Protein AF-A0A7K5WD21-F1 (afdb_monomer)

Nearest PDB structures (foldseek):
  5goy-assembly1_A  TM=8.726E-01  e=7.733E-26  Homo sapiens
  1pfv-assembly1_A  TM=7.945E-01  e=2.281E-11  Escherichia coli
  2x1l-assembly3_C  TM=8.634E-01  e=5.059E-10  Mycolicibacterium smegmatis MC2 155
  4py2-assembly2_B  TM=7.571E-01  e=1.249E-09  Brucella abortus 2308
  5j5a-assembly2_B  TM=8.081E-01  e=8.307E-08  Trypanosoma brucei brucei TREU927

Foldseek 3Di:
DVCVVVVHPDAAEEEDQQFDDVLVVVCVVVVHDSVVSRVVVRVVVVVVCVVVVPDHPFYYYCPDCLLQPCPPPVVVLVPVCDDPHDQDWDFDDDDPPDLVPDDQRADPPPRDGDDDDTATFTWDAVLVCLVVVVVVCVVVVVVPDDDPVVVVVVVVCVVVGDGIDTQKDQDPGARFDPDPRRRSIHTDSVVSVVVVVLSSQVVVDVVSCVVVVPPPD

Organism: NCBI:txid208073

Structure (mmCIF, N/CA/C/O backbone):
data_AF-A0A7K5WD21-F1
#
_entry.id   AF-A0A7K5WD21-F1
#
loop_
_atom_site.group_PDB
_atom_site.id
_atom_site.type_symbol
_atom_site.label_atom_id
_atom_site.label_alt_id
_atom_site.label_comp_id
_atom_site.label_asym_id
_atom_site.label_entity_id
_atom_site.label_seq_id
_atom_site.pdbx_PDB_ins_code
_atom_site.Cartn_x
_atom_site.Cartn_y
_atom_site.Cartn_z
_atom_site.occupancy
_atom_site.B_iso_or_equiv
_atom_site.auth_seq_id
_atom_site.auth_comp_id
_atom_site.auth_asym_id
_atom_site.auth_atom_id
_atom_site.pdbx_PDB_model_num
ATOM 1 N N . ARG A 1 1 ? 4.491 -0.838 -22.616 1.00 93.50 1 ARG A N 1
ATOM 2 C CA . ARG A 1 1 ? 4.347 -0.918 -24.098 1.00 93.50 1 ARG A CA 1
ATOM 3 C C . ARG A 1 1 ? 5.699 -0.984 -24.810 1.00 93.50 1 ARG A C 1
ATOM 5 O O . ARG A 1 1 ? 5.933 -1.973 -25.485 1.00 93.50 1 ARG A O 1
ATOM 12 N N . TYR A 1 2 ? 6.601 -0.014 -24.615 1.00 97.69 2 TYR A N 1
ATOM 13 C CA . TYR A 1 2 ? 7.954 -0.034 -25.197 1.00 97.69 2 TYR A CA 1
ATOM 14 C C . TYR A 1 2 ? 8.719 -1.352 -24.959 1.00 97.69 2 TYR A C 1
ATOM 16 O O . TYR A 1 2 ? 9.145 -1.977 -25.922 1.00 97.69 2 TYR A O 1
ATOM 24 N N . CYS A 1 3 ? 8.798 -1.841 -23.715 1.00 97.00 3 CYS A N 1
ATOM 25 C CA . CYS A 1 3 ? 9.492 -3.099 -23.392 1.00 97.00 3 CYS A CA 1
ATOM 26 C C . CYS A 1 3 ? 8.947 -4.308 -24.177 1.00 97.00 3 CYS A C 1
ATOM 28 O O . CYS A 1 3 ? 9.717 -5.106 -24.705 1.00 97.00 3 CYS A O 1
ATOM 30 N N . ARG A 1 4 ? 7.620 -4.382 -24.361 1.00 97.19 4 ARG A N 1
ATOM 31 C CA . ARG A 1 4 ? 6.974 -5.422 -25.181 1.00 97.19 4 ARG A CA 1
ATOM 32 C C . ARG A 1 4 ? 7.384 -5.318 -26.657 1.00 97.19 4 ARG A C 1
ATOM 34 O O . ARG A 1 4 ? 7.703 -6.330 -27.267 1.00 97.19 4 ARG A O 1
ATOM 41 N N . LEU A 1 5 ? 7.455 -4.104 -27.218 1.00 97.81 5 LEU A N 1
ATOM 42 C CA . LEU A 1 5 ? 7.953 -3.875 -28.588 1.00 97.81 5 LEU A CA 1
ATOM 43 C C . LEU A 1 5 ? 9.430 -4.261 -28.745 1.00 97.81 5 LEU A C 1
ATOM 45 O O . LEU A 1 5 ? 9.836 -4.754 -29.793 1.00 97.81 5 LEU A O 1
ATOM 49 N N . ARG A 1 6 ? 10.224 -4.091 -27.684 1.00 97.69 6 ARG A N 1
ATOM 50 C CA . ARG A 1 6 ? 11.622 -4.540 -27.609 1.00 97.69 6 ARG A CA 1
ATOM 51 C C . ARG A 1 6 ? 11.769 -6.053 -27.409 1.00 97.69 6 ARG A C 1
ATOM 53 O O . ARG A 1 6 ? 12.897 -6.525 -27.325 1.00 97.69 6 ARG A O 1
ATOM 60 N N . ARG A 1 7 ? 10.657 -6.802 -27.364 1.00 96.69 7 ARG A N 1
ATOM 61 C CA . ARG A 1 7 ? 10.597 -8.248 -27.087 1.00 96.69 7 ARG A CA 1
ATOM 62 C C . ARG A 1 7 ? 11.197 -8.635 -25.733 1.00 96.69 7 ARG A C 1
ATOM 64 O O . ARG A 1 7 ? 11.670 -9.752 -25.562 1.00 96.69 7 ARG A O 1
ATOM 71 N N . TRP A 1 8 ? 11.177 -7.718 -24.767 1.00 96.62 8 TRP A N 1
ATOM 72 C CA . TRP A 1 8 ? 11.540 -8.031 -23.390 1.00 96.62 8 TRP A CA 1
ATOM 73 C C . TRP A 1 8 ? 10.378 -8.738 -22.698 1.00 96.62 8 TRP A C 1
ATOM 75 O O . TRP A 1 8 ? 9.222 -8.319 -22.840 1.00 96.62 8 TRP A O 1
ATOM 85 N N . ASN A 1 9 ? 10.691 -9.770 -21.912 1.00 95.50 9 ASN A N 1
ATOM 86 C CA . ASN A 1 9 ? 9.725 -10.445 -21.047 1.00 95.50 9 ASN A CA 1
ATOM 87 C C . ASN A 1 9 ? 9.207 -9.437 -20.016 1.00 95.50 9 ASN A C 1
ATOM 89 O O . ASN A 1 9 ? 9.889 -9.111 -19.052 1.00 95.50 9 ASN A O 1
ATOM 93 N N . THR A 1 10 ? 8.022 -8.883 -20.271 1.00 96.88 10 THR A N 1
ATOM 94 C CA . THR A 1 10 ? 7.483 -7.741 -19.528 1.00 96.88 10 THR A CA 1
ATOM 95 C C . THR A 1 10 ? 6.255 -8.178 -18.749 1.00 96.88 10 THR A C 1
ATOM 97 O O . THR A 1 10 ? 5.292 -8.634 -19.360 1.00 96.88 10 THR A O 1
ATOM 100 N N . LEU A 1 11 ? 6.274 -7.956 -17.437 1.00 97.44 11 LEU A N 1
ATOM 101 C CA . LEU A 1 11 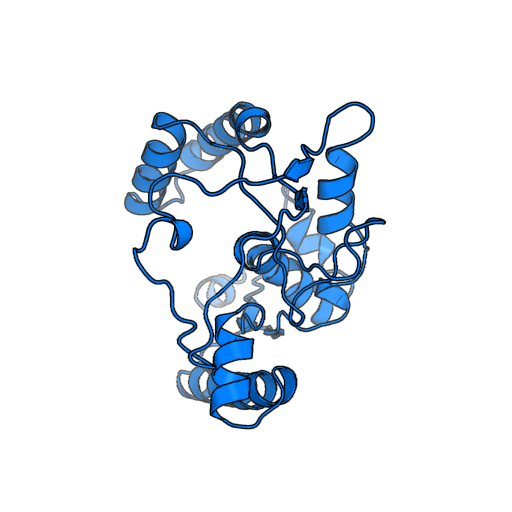? 5.117 -8.083 -16.562 1.00 97.44 11 LEU A CA 1
ATOM 102 C C . LEU A 1 11 ? 4.806 -6.711 -15.950 1.00 97.44 11 LEU A C 1
ATOM 104 O O . LEU A 1 11 ? 5.645 -6.121 -15.274 1.00 97.44 11 LEU A O 1
ATOM 108 N N . PHE A 1 12 ? 3.611 -6.188 -16.209 1.00 98.19 12 PHE A N 1
ATOM 109 C CA . PHE A 1 12 ? 3.140 -4.895 -15.729 1.00 98.19 12 PHE A CA 1
ATOM 110 C C . PHE A 1 12 ? 1.886 -5.072 -14.873 1.00 98.19 12 PHE A C 1
ATOM 112 O O . PHE A 1 12 ? 0.777 -5.216 -15.391 1.00 98.19 12 PHE A O 1
ATOM 119 N N . VAL A 1 13 ? 2.080 -5.049 -13.556 1.00 97.88 13 VAL A N 1
ATOM 120 C CA . VAL A 1 13 ? 1.020 -5.210 -12.555 1.00 97.88 13 VAL A CA 1
ATOM 121 C C . VAL A 1 13 ? 0.739 -3.902 -11.825 1.00 97.88 13 VAL A C 1
ATOM 123 O O . VAL A 1 13 ? 1.632 -3.079 -11.627 1.00 97.88 13 VAL A O 1
ATOM 126 N N . CYS A 1 14 ? -0.509 -3.713 -11.413 1.00 98.31 14 CYS A N 1
ATOM 127 C CA . CYS A 1 14 ? -0.938 -2.629 -10.532 1.00 98.31 14 CYS A CA 1
ATOM 128 C C . CYS A 1 14 ? -2.194 -3.078 -9.773 1.00 98.31 14 CYS A C 1
ATOM 130 O O . CYS A 1 14 ? -2.653 -4.205 -9.952 1.00 98.31 14 CYS A O 1
ATOM 132 N N . GLY A 1 15 ? -2.753 -2.229 -8.922 1.00 97.88 15 GLY A N 1
ATOM 133 C CA . GLY A 1 15 ? -3.984 -2.534 -8.215 1.00 97.88 15 GLY A CA 1
ATOM 134 C C . GLY A 1 15 ? -4.440 -1.402 -7.315 1.00 97.88 15 GLY A C 1
ATOM 135 O O . GLY A 1 15 ? -3.777 -0.371 -7.204 1.00 97.88 15 GLY A O 1
ATOM 136 N N . THR A 1 16 ? -5.581 -1.608 -6.673 1.00 98.19 16 THR A N 1
ATOM 137 C CA . THR A 1 16 ? -6.125 -0.687 -5.675 1.00 98.19 16 THR A CA 1
ATOM 138 C C . THR A 1 16 ? -5.597 -1.005 -4.280 1.00 98.19 16 THR A C 1
ATOM 140 O O . THR A 1 16 ? -5.645 -2.153 -3.829 1.00 98.19 16 THR A O 1
ATOM 143 N N . ASP A 1 17 ? -5.115 0.036 -3.598 1.00 97.62 17 ASP A N 1
ATOM 144 C CA . ASP A 1 17 ? -4.829 0.007 -2.165 1.00 97.62 17 ASP A CA 1
ATOM 145 C C . ASP A 1 17 ? -6.099 0.364 -1.384 1.00 97.62 17 ASP A C 1
ATOM 147 O O . ASP A 1 17 ? -6.740 1.384 -1.643 1.00 97.62 17 ASP A O 1
ATOM 151 N N . GLU A 1 18 ? -6.510 -0.521 -0.483 1.00 97.06 18 GLU A N 1
ATOM 152 C CA . GLU A 1 18 ? -7.878 -0.564 0.031 1.00 97.06 18 GLU A CA 1
ATOM 153 C C . GLU A 1 18 ? -7.983 -0.536 1.555 1.00 97.06 18 GLU A C 1
ATOM 155 O O . GLU A 1 18 ? -9.078 -0.323 2.084 1.00 97.06 18 GLU A O 1
ATOM 160 N N . TYR A 1 19 ? -6.879 -0.734 2.276 1.00 95.31 19 TYR A N 1
ATOM 161 C CA . TYR A 1 19 ? -6.885 -0.773 3.737 1.00 95.31 19 TYR A CA 1
ATOM 162 C C . TYR A 1 19 ? -6.697 0.609 4.374 1.00 95.31 19 TYR A C 1
ATOM 164 O O . TYR A 1 19 ? -6.261 1.571 3.745 1.00 95.31 19 TYR A O 1
ATOM 172 N N . GLY A 1 20 ? -7.006 0.700 5.671 1.00 92.88 20 GLY A N 1
ATOM 173 C CA . GLY A 1 20 ? -6.713 1.874 6.490 1.00 92.88 20 GLY A CA 1
ATOM 174 C C . GLY A 1 20 ? -7.918 2.751 6.843 1.00 92.88 20 GLY A C 1
ATOM 175 O O . GLY A 1 20 ? -9.043 2.570 6.377 1.00 92.88 20 GLY A O 1
ATOM 176 N N . THR A 1 21 ? -7.658 3.741 7.700 1.00 91.25 21 THR A N 1
ATOM 177 C CA . THR A 1 21 ? -8.680 4.575 8.357 1.00 91.25 21 THR A CA 1
ATOM 178 C C . THR A 1 21 ? -9.537 5.381 7.382 1.00 91.25 21 THR A C 1
ATOM 180 O O . THR A 1 21 ? -10.713 5.626 7.651 1.00 91.25 21 THR A O 1
ATOM 183 N N . ALA A 1 22 ? -8.967 5.806 6.249 1.00 92.38 22 ALA A N 1
ATOM 184 C CA . ALA A 1 22 ? -9.698 6.568 5.238 1.00 92.38 22 ALA A CA 1
ATOM 185 C C . ALA A 1 22 ? -10.854 5.747 4.648 1.00 92.38 22 ALA A C 1
ATOM 187 O O . ALA A 1 22 ? -11.964 6.266 4.519 1.00 92.38 22 ALA A O 1
ATOM 188 N N . THR A 1 23 ? -10.616 4.460 4.379 1.00 95.12 23 THR A N 1
ATOM 189 C CA . THR A 1 23 ? -11.638 3.527 3.901 1.00 95.12 23 THR A CA 1
ATOM 190 C C . THR A 1 23 ? -12.744 3.343 4.936 1.00 95.12 23 THR A C 1
ATOM 192 O O . THR A 1 23 ? -13.909 3.518 4.594 1.00 95.12 23 THR A O 1
ATOM 195 N N . GLU A 1 24 ? -12.411 3.062 6.202 1.00 92.62 24 GLU A N 1
ATOM 196 C CA . GLU A 1 24 ? -13.419 2.900 7.269 1.00 92.62 24 GLU A CA 1
ATOM 197 C C . GLU A 1 24 ? -14.265 4.165 7.448 1.00 92.62 24 GLU A C 1
ATOM 199 O O . GLU A 1 24 ? -15.493 4.101 7.494 1.00 92.62 24 GLU A O 1
ATOM 204 N N . THR A 1 25 ? -13.613 5.331 7.483 1.00 92.00 25 THR A N 1
ATOM 205 C CA . THR A 1 25 ? -14.293 6.622 7.649 1.00 92.00 25 THR A CA 1
ATOM 206 C C . THR A 1 25 ? -15.246 6.891 6.492 1.00 92.00 25 THR A C 1
ATOM 208 O O . THR A 1 25 ? -16.384 7.309 6.706 1.00 92.00 25 THR A O 1
ATOM 211 N N . ARG A 1 26 ? -14.796 6.654 5.256 1.00 93.94 26 ARG A N 1
ATOM 212 C CA . ARG A 1 26 ? -15.614 6.901 4.071 1.00 93.94 26 ARG A CA 1
ATOM 213 C C . ARG A 1 26 ? -16.758 5.899 3.951 1.00 93.94 26 ARG A C 1
ATOM 215 O O . ARG A 1 26 ? -17.866 6.298 3.611 1.00 93.94 26 ARG A O 1
ATOM 222 N N . ALA A 1 27 ? -16.509 4.633 4.270 1.00 95.31 27 ALA A N 1
ATOM 223 C CA . ALA A 1 27 ? -17.529 3.593 4.285 1.00 95.31 27 ALA A CA 1
ATOM 224 C C . ALA A 1 27 ? -18.640 3.943 5.286 1.00 95.31 27 ALA A C 1
ATOM 226 O O . ALA A 1 27 ? -19.813 3.944 4.920 1.00 95.31 27 ALA A O 1
ATOM 227 N N . LEU A 1 28 ? -18.267 4.383 6.494 1.00 92.88 28 LEU A N 1
ATOM 228 C CA . LEU A 1 28 ? -19.212 4.849 7.509 1.00 92.88 28 LEU A CA 1
ATOM 229 C C . LEU A 1 28 ? -20.041 6.054 7.033 1.00 92.88 28 LEU A C 1
ATOM 231 O O . LEU A 1 28 ? -21.256 6.063 7.213 1.00 92.88 28 LEU A O 1
ATOM 235 N N . GLN A 1 29 ? -19.409 7.052 6.405 1.00 93.06 29 GLN A N 1
ATOM 236 C CA . GLN A 1 29 ? -20.105 8.231 5.862 1.00 93.06 29 GLN A CA 1
ATOM 237 C C . GLN A 1 29 ? -21.128 7.880 4.779 1.00 93.06 29 GLN A C 1
ATOM 239 O O . GLN A 1 29 ? -22.128 8.577 4.633 1.00 93.06 29 GLN A O 1
ATOM 244 N N . GLU A 1 30 ? -20.870 6.823 4.013 1.00 95.00 30 GLU A N 1
ATOM 245 C CA . GLU A 1 30 ? -21.753 6.363 2.943 1.00 95.00 30 GLU A CA 1
ATOM 246 C C . GLU A 1 30 ? -22.731 5.263 3.382 1.00 95.00 30 GLU A C 1
ATOM 248 O O . GLU A 1 30 ? -23.517 4.789 2.565 1.00 95.00 30 GLU A O 1
ATOM 253 N N . GLY A 1 31 ? -22.703 4.846 4.654 1.00 95.62 31 GLY A N 1
ATOM 254 C CA . GLY A 1 31 ? -23.536 3.747 5.150 1.00 95.62 31 GLY A CA 1
ATOM 255 C C . GLY A 1 31 ? -23.203 2.394 4.510 1.00 95.62 31 GLY A C 1
ATOM 256 O O . GLY A 1 31 ? -24.073 1.533 4.395 1.00 95.62 31 GLY A O 1
ATOM 257 N N . LEU A 1 32 ? -21.958 2.211 4.068 1.00 96.56 32 LEU A N 1
ATOM 258 C CA . LEU A 1 32 ? -21.451 0.994 3.439 1.00 96.56 32 LEU A CA 1
ATOM 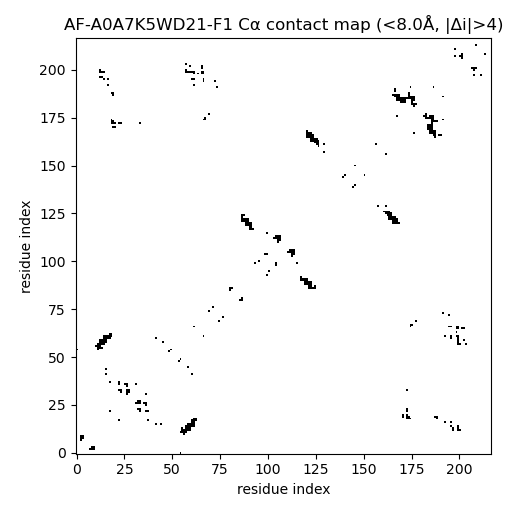259 C C . LEU A 1 32 ? -20.472 0.276 4.370 1.00 96.56 32 LEU A C 1
ATOM 261 O O . LEU A 1 32 ? -19.829 0.885 5.224 1.00 96.56 32 LEU A O 1
ATOM 265 N N . SER A 1 33 ? -20.291 -1.027 4.162 1.00 97.25 33 SER A N 1
ATOM 266 C CA . SER A 1 33 ? -19.111 -1.713 4.696 1.00 97.25 33 SER A CA 1
ATOM 267 C C . SER A 1 33 ? -17.840 -1.280 3.944 1.00 97.25 33 SER A C 1
ATOM 269 O O . SER A 1 33 ? -17.915 -0.952 2.752 1.00 97.25 33 SER A O 1
ATOM 271 N N . PRO A 1 34 ? -16.653 -1.337 4.582 1.00 97.12 34 PRO A N 1
ATOM 272 C CA . PRO A 1 34 ? -15.375 -1.110 3.904 1.00 97.12 34 PRO A CA 1
ATOM 273 C C . PRO A 1 34 ? -15.219 -1.938 2.624 1.00 97.12 34 PRO A C 1
ATOM 275 O O . PRO A 1 34 ? -14.837 -1.408 1.583 1.00 97.12 34 PRO A O 1
ATOM 278 N N . ARG A 1 35 ? -15.618 -3.218 2.663 1.00 97.25 35 ARG A N 1
ATOM 279 C CA . ARG A 1 35 ? -15.566 -4.112 1.501 1.00 97.25 35 ARG A CA 1
ATOM 280 C C . ARG A 1 35 ? -16.411 -3.603 0.334 1.00 97.25 35 ARG A C 1
ATOM 282 O O . ARG A 1 35 ? -15.905 -3.534 -0.781 1.00 97.25 35 ARG A O 1
ATOM 289 N N . GLN A 1 36 ? -17.664 -3.217 0.586 1.00 97.94 36 GLN A N 1
ATOM 290 C CA . GLN A 1 36 ? -18.561 -2.693 -0.452 1.00 97.94 36 GLN A CA 1
ATOM 291 C C . GLN A 1 36 ? -18.026 -1.398 -1.069 1.00 97.94 36 GLN A C 1
ATOM 293 O O . GLN A 1 36 ? -18.092 -1.223 -2.286 1.00 97.94 36 GLN A O 1
ATOM 298 N N . LEU A 1 37 ? -17.472 -0.502 -0.242 1.00 97.94 37 LEU A N 1
ATOM 299 C CA . LEU A 1 37 ? -16.846 0.729 -0.719 1.00 97.94 37 LEU A CA 1
ATOM 300 C C . LEU A 1 37 ? -15.681 0.408 -1.667 1.00 97.94 37 LEU A C 1
ATOM 302 O O . LEU A 1 37 ? -15.631 0.921 -2.786 1.00 97.94 37 LEU A O 1
ATOM 306 N N . CYS A 1 38 ? -14.774 -0.470 -1.235 1.00 97.81 38 CYS A N 1
ATOM 307 C CA . CYS A 1 38 ? -13.625 -0.892 -2.025 1.00 97.81 38 CYS A CA 1
ATOM 308 C C . CYS A 1 38 ? -14.043 -1.595 -3.319 1.00 97.81 38 CYS A C 1
ATOM 310 O O . CYS A 1 38 ? -13.479 -1.303 -4.365 1.00 97.81 38 CYS A O 1
ATOM 312 N N . ASP A 1 39 ? -15.042 -2.482 -3.281 1.00 98.19 39 ASP A N 1
ATOM 313 C CA . ASP A 1 39 ? -15.552 -3.175 -4.472 1.00 98.19 39 ASP A CA 1
ATOM 314 C C . ASP A 1 39 ? -16.073 -2.202 -5.526 1.00 98.19 39 ASP A C 1
ATOM 316 O O . ASP A 1 39 ? -15.727 -2.320 -6.703 1.00 98.19 39 ASP A O 1
ATOM 320 N N . ARG A 1 40 ? -16.831 -1.190 -5.095 1.00 98.00 40 ARG A N 1
ATOM 321 C CA . ARG A 1 40 ? -17.340 -0.147 -5.986 1.00 98.00 40 ARG A CA 1
ATOM 322 C C . ARG A 1 40 ? -16.209 0.667 -6.616 1.00 98.00 40 ARG A C 1
ATOM 324 O O . ARG A 1 40 ? -16.206 0.874 -7.827 1.00 98.00 40 ARG A O 1
ATOM 331 N N . TYR A 1 41 ? -15.257 1.141 -5.812 1.00 98.12 41 TYR A N 1
ATOM 332 C CA . TYR A 1 41 ? -14.170 1.980 -6.325 1.00 98.12 41 TYR A CA 1
ATOM 333 C C . TYR A 1 41 ? -13.135 1.193 -7.128 1.00 98.12 41 TYR A C 1
ATOM 335 O O . TYR A 1 41 ? -12.600 1.732 -8.089 1.00 98.12 41 TYR A O 1
ATOM 343 N N . HIS A 1 42 ? -12.885 -0.075 -6.809 1.00 98.38 42 HIS A N 1
ATOM 344 C CA . HIS A 1 42 ? -12.008 -0.918 -7.613 1.00 98.38 42 HIS A CA 1
ATOM 345 C C . HIS A 1 42 ? -12.527 -1.072 -9.045 1.00 98.38 42 HIS A C 1
ATOM 347 O O . HIS A 1 42 ? -11.764 -0.863 -9.987 1.00 98.38 42 HIS A O 1
ATOM 353 N N . ALA A 1 43 ? -13.824 -1.362 -9.209 1.00 98.38 43 ALA A N 1
ATOM 354 C CA . ALA A 1 43 ? -14.455 -1.428 -10.525 1.00 98.38 43 ALA A CA 1
ATOM 355 C C . ALA A 1 43 ? -14.336 -0.088 -11.270 1.00 98.38 43 ALA A C 1
ATOM 357 O O . ALA A 1 43 ? -13.871 -0.054 -12.405 1.00 98.38 43 ALA A O 1
ATOM 358 N N . LEU A 1 44 ? -14.632 1.027 -10.590 1.00 98.25 44 LEU A N 1
ATOM 359 C CA . LEU A 1 44 ? -14.503 2.364 -11.174 1.00 98.25 44 LEU A CA 1
ATOM 360 C C . LEU A 1 44 ? -13.069 2.669 -11.641 1.00 98.25 44 LEU A C 1
ATOM 362 O O . LEU A 1 44 ? -12.870 3.192 -12.735 1.00 98.25 44 LEU A O 1
ATOM 366 N N . HIS A 1 45 ? -12.059 2.341 -10.830 1.00 98.56 45 HIS A N 1
ATOM 367 C CA . HIS A 1 45 ? -10.655 2.502 -11.208 1.00 98.56 45 HIS A CA 1
ATOM 368 C C . HIS A 1 45 ? -10.299 1.641 -12.426 1.00 98.56 45 HIS A C 1
ATOM 370 O O . HIS A 1 45 ? -9.661 2.139 -13.354 1.00 98.56 45 HIS A O 1
ATOM 376 N N . ALA A 1 46 ? -10.727 0.376 -12.449 1.00 98.12 46 ALA A N 1
ATOM 377 C CA . ALA A 1 46 ? -10.486 -0.527 -13.571 1.00 98.12 46 ALA A CA 1
ATOM 378 C C . ALA A 1 46 ? -11.110 -0.003 -14.876 1.00 98.12 46 ALA A C 1
ATOM 380 O O . ALA A 1 46 ? -10.442 -0.009 -15.916 1.00 98.12 46 ALA A O 1
ATOM 381 N N . 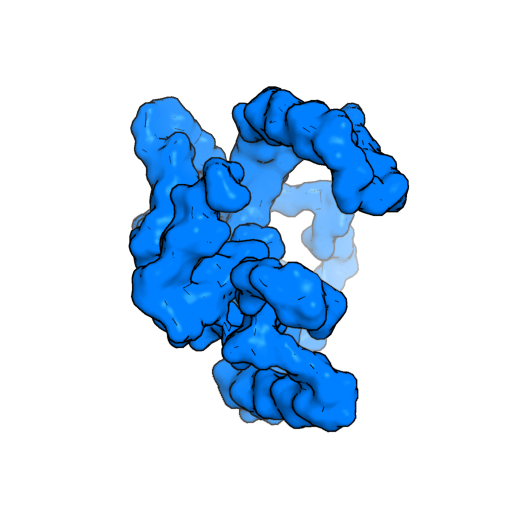ASP A 1 47 ? -12.335 0.523 -14.817 1.00 98.44 47 ASP A N 1
ATOM 382 C CA . ASP A 1 47 ? -13.024 1.120 -15.965 1.00 98.44 47 ASP A CA 1
ATOM 383 C C . ASP A 1 47 ? -12.275 2.351 -16.489 1.00 98.44 47 ASP A C 1
ATOM 385 O O . ASP A 1 47 ? -12.011 2.461 -17.689 1.00 98.44 47 ASP A O 1
ATOM 389 N N . ILE A 1 48 ? -11.850 3.247 -15.590 1.00 98.62 48 ILE A N 1
ATOM 390 C CA . ILE A 1 48 ? -11.060 4.433 -15.944 1.00 98.62 48 ILE A CA 1
ATOM 391 C C . ILE A 1 48 ? -9.752 4.016 -16.628 1.00 98.62 48 ILE A C 1
ATOM 393 O O . ILE A 1 48 ? -9.430 4.511 -17.708 1.00 98.62 48 ILE A O 1
ATOM 397 N N . TYR A 1 49 ? -8.991 3.089 -16.045 1.00 98.38 49 TYR A N 1
ATOM 398 C CA . TYR A 1 49 ? -7.714 2.661 -16.623 1.00 98.38 49 TYR A CA 1
ATOM 399 C C . TYR A 1 49 ? -7.881 1.923 -17.954 1.00 98.38 49 TYR A C 1
ATOM 401 O O . TYR A 1 49 ? -7.039 2.073 -18.844 1.00 98.38 49 TYR A O 1
ATOM 409 N N . THR A 1 50 ? -8.983 1.192 -18.122 1.00 98.00 50 THR A N 1
ATOM 410 C CA . THR A 1 50 ? -9.354 0.570 -19.398 1.00 98.00 50 THR A CA 1
ATOM 411 C C . THR A 1 50 ? -9.651 1.629 -20.456 1.00 98.00 50 THR A C 1
ATOM 413 O O . THR A 1 50 ? -9.136 1.533 -21.572 1.00 98.00 50 THR A O 1
ATOM 416 N N . TRP A 1 51 ? -10.402 2.677 -20.098 1.00 98.31 51 TRP A N 1
ATOM 417 C CA . TRP A 1 51 ? -10.704 3.806 -20.981 1.00 98.31 51 TRP A CA 1
ATOM 418 C C . TRP A 1 51 ? -9.441 4.559 -21.422 1.00 98.31 51 TRP A C 1
ATOM 420 O O . TRP A 1 51 ? -9.279 4.864 -22.600 1.00 98.31 51 TRP A O 1
ATOM 430 N N . PHE A 1 52 ? -8.483 4.764 -20.514 1.00 98.50 52 PHE A N 1
ATOM 431 C CA . PHE A 1 52 ? -7.162 5.323 -20.838 1.00 98.50 52 PHE A CA 1
ATOM 432 C C . PHE A 1 52 ? -6.228 4.343 -21.578 1.00 98.50 52 PHE A C 1
ATOM 434 O O . PHE A 1 52 ? -5.070 4.671 -21.850 1.00 98.50 52 PHE A O 1
ATOM 441 N N . HIS A 1 53 ? -6.694 3.133 -21.901 1.00 97.56 53 HIS A N 1
ATOM 442 C CA . HIS A 1 53 ? -5.915 2.078 -22.548 1.00 97.56 53 HIS A CA 1
ATOM 443 C C . HIS A 1 53 ? -4.614 1.722 -21.806 1.00 97.56 53 HIS A C 1
ATOM 445 O O . HIS A 1 53 ? -3.582 1.407 -22.427 1.00 97.56 53 HIS A O 1
ATOM 451 N N . ILE A 1 54 ? -4.644 1.739 -20.472 1.00 98.25 54 ILE A N 1
ATOM 452 C CA . ILE A 1 54 ? -3.524 1.287 -19.650 1.00 98.25 54 ILE A CA 1
ATOM 453 C C . ILE A 1 54 ? -3.456 -0.240 -19.713 1.00 98.25 54 ILE A C 1
ATOM 455 O O . ILE A 1 54 ? -4.315 -0.961 -19.225 1.00 98.25 54 ILE A O 1
ATOM 459 N N . SER A 1 55 ? -2.412 -0.743 -20.366 1.00 97.19 55 SER A N 1
ATOM 460 C CA . SER A 1 55 ? -2.266 -2.163 -20.693 1.00 97.19 55 SER A CA 1
ATOM 461 C C . SER A 1 55 ? -1.611 -2.963 -19.559 1.00 97.19 55 SER A C 1
ATOM 463 O O . SER A 1 55 ? -0.489 -3.453 -19.752 1.00 97.19 55 SER A O 1
ATOM 465 N N . PHE A 1 56 ? -2.249 -3.026 -18.389 1.00 98.12 56 PHE A N 1
ATOM 466 C CA . PHE A 1 56 ? -1.827 -3.921 -17.306 1.00 98.12 56 PHE A CA 1
ATOM 467 C C . PHE A 1 56 ? -1.928 -5.381 -17.761 1.00 98.12 56 PHE A C 1
ATOM 469 O O . PHE A 1 56 ? -2.861 -5.739 -18.474 1.00 98.12 56 PHE A O 1
ATOM 476 N N . ASP A 1 57 ? -0.973 -6.214 -17.357 1.00 98.00 57 ASP A N 1
ATOM 477 C CA . ASP A 1 57 ? -1.107 -7.671 -17.480 1.00 98.00 57 ASP A CA 1
ATOM 478 C C . ASP A 1 57 ? -2.036 -8.206 -16.378 1.00 98.00 57 ASP A C 1
ATOM 480 O O . ASP A 1 57 ? -2.806 -9.135 -16.602 1.00 98.00 57 ASP A O 1
ATOM 484 N N . HIS A 1 58 ? -2.023 -7.563 -15.205 1.00 98.19 58 HIS A N 1
ATOM 485 C CA . HIS A 1 58 ? -2.986 -7.806 -14.137 1.00 98.19 58 HIS A CA 1
ATOM 486 C C . HIS A 1 58 ? -3.228 -6.536 -13.312 1.00 98.19 58 HIS A C 1
ATOM 488 O O . HIS A 1 58 ? -2.279 -5.887 -12.863 1.00 98.19 58 HIS A O 1
ATOM 494 N N . PHE A 1 59 ? -4.501 -6.188 -13.109 1.00 98.44 59 PHE A N 1
ATOM 495 C CA . PHE A 1 59 ? -4.927 -5.121 -12.206 1.00 98.44 59 PHE A CA 1
ATOM 496 C C . PHE A 1 59 ? -5.636 -5.746 -11.000 1.00 98.44 59 PHE A C 1
ATOM 498 O O . PHE A 1 59 ? -6.783 -6.171 -11.100 1.00 98.44 59 PHE A O 1
ATOM 505 N N . GLY A 1 60 ? -4.911 -5.874 -9.890 1.00 97.69 60 GLY A N 1
ATOM 506 C CA . GLY A 1 60 ? -5.354 -6.572 -8.687 1.00 97.69 60 GLY A CA 1
ATOM 507 C C . GLY A 1 60 ? -5.776 -5.639 -7.552 1.00 97.69 60 GLY A C 1
ATOM 508 O O . GLY A 1 60 ? -6.162 -4.489 -7.762 1.00 97.69 60 GLY A O 1
ATOM 509 N N . ARG A 1 61 ? -5.734 -6.171 -6.327 1.00 98.00 61 ARG A N 1
ATOM 510 C CA . ARG A 1 61 ? -6.263 -5.548 -5.102 1.00 98.00 61 ARG A CA 1
ATOM 511 C C . ARG A 1 61 ? -5.453 -5.982 -3.887 1.00 98.00 61 ARG A C 1
ATOM 513 O O . ARG A 1 61 ? -4.993 -7.124 -3.855 1.00 98.00 61 ARG A O 1
ATOM 520 N N . THR A 1 62 ? -5.350 -5.137 -2.862 1.00 96.12 62 THR A N 1
ATOM 521 C CA . THR A 1 62 ? -4.697 -5.523 -1.596 1.00 96.12 62 THR A CA 1
ATOM 522 C C . THR A 1 62 ? -5.603 -6.344 -0.664 1.00 96.12 62 THR A C 1
ATOM 524 O O . THR A 1 62 ? -5.103 -7.086 0.174 1.00 96.12 62 THR A O 1
ATOM 527 N N . THR A 1 63 ? -6.930 -6.328 -0.839 1.00 95.44 63 THR A N 1
ATOM 528 C CA . THR A 1 63 ? -7.895 -7.073 0.006 1.00 95.44 63 THR A CA 1
ATOM 529 C C . THR A 1 63 ? -8.083 -8.538 -0.418 1.00 95.44 63 THR A C 1
ATOM 531 O O . THR A 1 63 ? -9.194 -8.997 -0.704 1.00 95.44 63 THR A O 1
ATOM 534 N N . THR A 1 64 ? -6.986 -9.298 -0.483 1.00 93.69 64 THR A N 1
ATOM 535 C CA . THR A 1 64 ? -6.992 -10.707 -0.920 1.00 93.69 64 THR A CA 1
ATOM 536 C C . THR A 1 64 ? -6.394 -11.649 0.125 1.00 93.69 64 THR A C 1
ATOM 538 O O . THR A 1 64 ? -5.537 -11.235 0.910 1.00 93.69 64 THR A O 1
ATOM 541 N N . PRO A 1 65 ? -6.768 -12.945 0.122 1.00 91.69 65 PRO A N 1
ATOM 542 C CA . PRO A 1 65 ? -6.127 -13.932 0.982 1.00 91.69 65 PRO A CA 1
ATOM 543 C C . PRO A 1 65 ? -4.610 -13.980 0.799 1.00 91.69 65 PRO A C 1
ATOM 545 O O . PRO A 1 65 ? -3.912 -14.234 1.761 1.00 91.69 65 PRO A O 1
ATOM 548 N N . GLN A 1 66 ? -4.080 -13.718 -0.395 1.00 89.31 66 GLN A N 1
ATOM 549 C CA . GLN A 1 66 ? -2.651 -13.723 -0.711 1.00 89.31 66 GLN A CA 1
ATOM 550 C C . GLN A 1 66 ? -1.897 -12.583 -0.016 1.00 89.31 66 GLN A C 1
ATOM 552 O O . GLN A 1 66 ? -0.736 -12.767 0.333 1.00 89.31 66 GLN A O 1
ATOM 557 N N . GLN A 1 67 ? -2.550 -11.443 0.231 1.00 88.44 67 GLN A N 1
ATOM 558 C CA . GLN A 1 67 ? -1.993 -10.358 1.046 1.00 88.44 67 GLN A CA 1
ATOM 559 C C . GLN A 1 67 ? -1.879 -10.775 2.518 1.00 88.44 67 GLN A C 1
ATOM 561 O O . GLN A 1 67 ? -0.885 -10.489 3.179 1.00 88.44 67 GLN A O 1
ATOM 566 N N . THR A 1 68 ? -2.908 -11.455 3.032 1.00 82.00 68 THR A N 1
ATOM 567 C CA . THR A 1 68 ? -2.995 -11.866 4.441 1.00 82.00 68 THR A CA 1
ATOM 568 C C . THR A 1 68 ? -2.295 -13.187 4.733 1.00 82.00 68 THR A C 1
ATOM 570 O O . THR A 1 68 ? -1.955 -13.469 5.884 1.00 82.00 68 THR A O 1
ATOM 573 N N . ARG A 1 69 ? -2.111 -14.033 3.715 1.00 70.00 69 ARG A N 1
ATOM 574 C CA . ARG A 1 69 ? -1.608 -15.391 3.874 1.00 70.00 69 ARG A CA 1
ATOM 575 C C . ARG A 1 69 ? -0.256 -15.307 4.573 1.00 70.00 69 ARG A C 1
ATOM 577 O O . ARG A 1 69 ? 0.647 -14.641 4.071 1.00 70.00 69 ARG A O 1
ATOM 584 N N . PRO A 1 70 ? -0.073 -16.048 5.675 1.00 49.78 70 PRO A N 1
ATOM 585 C CA . PRO A 1 70 ? 1.194 -16.111 6.394 1.00 49.78 70 PRO A CA 1
ATOM 586 C C . PRO A 1 70 ? 2.389 -16.686 5.605 1.00 49.78 70 PRO A C 1
ATOM 588 O O . PRO A 1 70 ? 3.431 -16.962 6.194 1.00 49.78 70 PRO A O 1
ATOM 591 N N . GLY A 1 71 ? 2.255 -16.889 4.293 1.00 44.50 71 GLY A N 1
ATOM 592 C CA . GLY A 1 71 ? 3.278 -17.433 3.413 1.00 44.50 71 GLY A CA 1
ATOM 593 C C . GLY A 1 71 ? 4.309 -16.381 3.036 1.00 44.50 71 GLY A C 1
ATOM 594 O O . GLY A 1 71 ? 4.233 -15.818 1.957 1.00 44.50 71 GLY A O 1
ATOM 595 N N . GLU A 1 72 ? 5.268 -16.181 3.938 1.00 51.66 72 GLU A N 1
ATOM 596 C CA . GLU A 1 72 ? 6.635 -15.687 3.728 1.00 51.66 72 GLU A CA 1
ATOM 597 C C . GLU A 1 72 ? 6.971 -14.185 3.745 1.00 51.66 72 GLU A C 1
ATOM 599 O O . GLU A 1 72 ? 7.805 -13.867 4.575 1.00 51.66 72 GLU A O 1
ATOM 604 N N . PRO A 1 73 ? 6.451 -13.211 2.972 1.00 52.56 73 PRO A N 1
ATOM 605 C CA . PRO A 1 73 ? 7.009 -11.851 3.049 1.00 52.56 73 PRO A CA 1
ATOM 606 C C . PRO A 1 73 ? 6.850 -11.225 4.441 1.00 52.56 73 PRO A C 1
ATOM 608 O O . PRO A 1 73 ? 7.835 -10.885 5.094 1.00 52.56 73 PRO A O 1
ATOM 611 N N . LEU A 1 74 ? 5.611 -11.178 4.943 1.00 52.78 74 LEU A N 1
ATOM 612 C CA . LEU A 1 74 ? 5.282 -10.582 6.239 1.00 52.78 74 LEU A CA 1
ATOM 613 C C . LEU A 1 74 ? 5.785 -11.431 7.408 1.00 52.78 74 LEU A C 1
ATOM 615 O O . LEU A 1 74 ? 6.384 -10.896 8.337 1.00 52.78 74 LEU A O 1
ATOM 619 N N . GLN A 1 75 ? 5.596 -12.756 7.366 1.00 49.72 75 GLN A N 1
ATOM 620 C CA . GLN A 1 75 ? 6.099 -13.625 8.431 1.00 49.72 75 GLN A CA 1
ATOM 621 C C . GLN A 1 75 ? 7.615 -13.762 8.410 1.00 49.72 75 GLN A C 1
ATOM 623 O O . GLN A 1 75 ? 8.182 -13.764 9.486 1.00 49.72 75 GLN A O 1
ATOM 628 N N . THR A 1 76 ? 8.295 -13.850 7.267 1.00 47.84 76 THR A N 1
ATOM 629 C CA . THR A 1 76 ? 9.765 -13.872 7.229 1.00 47.84 76 THR A CA 1
ATOM 630 C C . THR A 1 76 ? 10.333 -12.518 7.610 1.00 47.84 76 THR A C 1
ATOM 632 O O . THR A 1 76 ? 11.371 -12.505 8.243 1.00 47.84 76 THR A O 1
ATOM 635 N N . GLN A 1 77 ? 9.677 -11.379 7.360 1.00 48.28 77 GLN A N 1
ATOM 636 C CA . GLN A 1 77 ? 10.123 -10.115 7.962 1.00 48.28 77 GLN A CA 1
ATOM 637 C C . GLN A 1 77 ? 9.914 -10.100 9.478 1.00 48.28 77 GLN A C 1
ATOM 639 O O . GLN A 1 77 ? 10.877 -9.861 10.202 1.00 48.28 77 GLN A O 1
ATOM 644 N N . VAL A 1 78 ? 8.730 -10.479 9.971 1.00 47.78 78 VAL A N 1
ATOM 645 C CA . VAL A 1 78 ? 8.442 -10.572 11.416 1.00 47.78 78 VAL A CA 1
ATOM 646 C C . VAL A 1 78 ? 9.318 -11.630 12.121 1.00 47.78 78 VAL A C 1
ATOM 648 O O . VAL A 1 78 ? 9.737 -11.415 13.255 1.00 47.78 78 VAL A O 1
ATOM 651 N N . ARG A 1 79 ? 9.653 -12.745 11.454 1.00 41.91 79 ARG A N 1
ATOM 652 C CA . ARG A 1 79 ? 10.528 -13.833 11.936 1.00 41.91 79 ARG A CA 1
ATOM 653 C C . ARG A 1 79 ? 12.010 -13.555 11.686 1.00 41.91 79 ARG A C 1
ATOM 655 O O . ARG A 1 79 ? 12.821 -13.972 12.486 1.00 41.91 79 ARG A O 1
ATOM 662 N N . SER A 1 80 ? 12.421 -12.823 10.654 1.00 39.88 80 SER A N 1
ATOM 663 C CA . SER A 1 80 ? 13.825 -12.380 10.511 1.00 39.88 80 SER A CA 1
ATOM 664 C C . SER A 1 80 ? 14.205 -11.404 11.620 1.00 39.88 80 SER A C 1
ATOM 666 O O . SER A 1 80 ? 15.375 -11.280 11.962 1.00 39.88 80 SER A O 1
ATOM 668 N N . CYS A 1 81 ? 13.202 -10.786 12.247 1.00 39.84 81 CYS A N 1
ATOM 669 C CA . CYS A 1 81 ? 13.348 -10.064 13.496 1.00 39.84 81 CYS A CA 1
ATOM 670 C C . CYS A 1 81 ? 13.438 -10.968 14.751 1.00 39.84 81 CYS A C 1
ATOM 672 O O . CYS A 1 81 ? 13.617 -10.412 15.826 1.00 39.84 81 CYS A O 1
ATOM 674 N N . ARG A 1 82 ? 13.356 -12.316 14.676 1.00 35.78 82 ARG A N 1
ATOM 675 C CA . ARG A 1 82 ? 13.678 -13.273 15.772 1.00 35.78 82 ARG A CA 1
ATOM 676 C C . ARG A 1 82 ? 14.114 -14.671 15.275 1.00 35.78 82 ARG A C 1
ATOM 678 O O . ARG A 1 82 ? 13.317 -15.387 14.676 1.00 35.78 82 ARG A O 1
ATOM 685 N N . PRO A 1 83 ? 15.306 -15.148 15.682 1.00 30.22 83 PRO A N 1
ATOM 686 C CA . PRO A 1 83 ? 15.579 -15.405 17.100 1.00 30.22 83 PRO A CA 1
ATOM 687 C C . PRO A 1 83 ? 16.740 -14.554 17.630 1.00 30.22 83 PRO A C 1
ATOM 689 O O . PRO A 1 83 ? 17.865 -14.680 17.162 1.00 30.22 83 PRO A O 1
ATOM 692 N N . GLY A 1 84 ? 16.460 -13.706 18.627 1.00 38.22 84 GLY A N 1
ATOM 693 C CA . GLY A 1 84 ? 17.475 -12.942 19.370 1.00 38.22 84 GLY A CA 1
ATOM 694 C C . GLY A 1 84 ? 17.317 -11.420 19.349 1.00 38.22 84 GLY A C 1
ATOM 695 O O . GLY A 1 84 ? 17.848 -10.762 20.236 1.00 38.22 84 GLY A O 1
ATOM 696 N N . GLU A 1 85 ? 16.546 -10.847 18.419 1.00 42.09 85 GLU A N 1
ATOM 697 C CA . GLU A 1 85 ? 16.341 -9.393 18.364 1.00 42.09 85 GLU A CA 1
ATOM 698 C C . GLU A 1 85 ? 14.947 -8.959 18.865 1.00 42.09 85 GLU A C 1
ATOM 700 O O . GLU A 1 85 ? 13.956 -9.677 18.679 1.00 42.09 85 GLU A O 1
ATOM 705 N N . PRO A 1 86 ? 14.805 -7.811 19.556 1.00 43.19 86 PRO A N 1
ATOM 706 C CA . PRO A 1 86 ? 13.514 -7.415 20.089 1.00 43.19 86 PRO A CA 1
ATOM 707 C C . PRO A 1 86 ? 12.716 -6.687 19.006 1.00 43.19 86 PRO A C 1
ATOM 709 O O . PRO A 1 86 ? 13.058 -5.579 18.604 1.00 43.19 86 PRO A O 1
ATOM 712 N N . LEU A 1 87 ? 11.586 -7.266 18.598 1.00 45.72 87 LEU A N 1
ATOM 713 C CA . LEU A 1 87 ? 10.429 -6.456 18.231 1.00 45.72 87 LEU A CA 1
ATOM 714 C C . LEU A 1 87 ? 10.128 -5.583 19.457 1.00 45.72 87 LEU A C 1
ATOM 716 O O . LEU A 1 87 ? 9.755 -6.102 20.512 1.00 45.72 87 LEU A O 1
ATOM 720 N N . HIS A 1 88 ? 10.384 -4.282 19.362 1.00 51.72 88 HIS A N 1
ATOM 721 C CA . HIS A 1 88 ? 10.123 -3.377 20.470 1.00 51.72 88 HIS A CA 1
ATOM 722 C C . HIS A 1 88 ? 8.620 -3.113 20.529 1.00 51.72 88 HIS A C 1
ATOM 724 O O . HIS A 1 88 ? 8.074 -2.346 19.737 1.00 51.72 88 HIS A O 1
ATOM 730 N N . THR A 1 89 ? 7.942 -3.774 21.465 1.00 49.59 89 THR A N 1
ATOM 731 C CA . THR A 1 89 ? 6.607 -3.369 21.894 1.00 49.59 89 THR A CA 1
ATOM 732 C C . THR A 1 89 ? 6.758 -2.119 22.739 1.00 49.59 89 THR A C 1
ATOM 734 O O . THR A 1 89 ? 7.282 -2.183 23.851 1.00 49.59 89 THR A O 1
ATOM 737 N N . GLN A 1 90 ? 6.326 -0.981 22.209 1.00 54.47 90 GLN A N 1
ATOM 738 C CA . GLN A 1 90 ? 6.216 0.239 22.996 1.00 54.47 90 GLN A CA 1
ATOM 739 C C . GLN A 1 90 ? 4.746 0.493 23.299 1.00 54.47 90 GLN A C 1
ATOM 741 O O . GLN A 1 90 ? 3.884 0.397 22.422 1.00 54.47 90 GLN A O 1
ATOM 746 N N . VAL A 1 91 ? 4.475 0.804 24.562 1.00 54.44 91 VAL A N 1
ATOM 747 C CA . VAL A 1 91 ? 3.266 1.525 24.942 1.00 54.44 91 VAL A CA 1
ATOM 748 C C . VAL A 1 91 ? 3.554 2.967 24.567 1.00 54.44 91 VAL A C 1
ATOM 750 O O . VAL A 1 91 ? 4.521 3.518 25.078 1.00 54.44 91 VAL A O 1
ATOM 753 N N . SER A 1 92 ? 2.806 3.550 23.635 1.00 47.97 92 SER A N 1
ATOM 754 C CA . SER A 1 92 ? 2.998 4.951 23.247 1.00 47.97 92 SER A CA 1
ATOM 755 C C . SER A 1 92 ? 2.200 5.856 24.196 1.00 47.97 92 SER A C 1
ATOM 757 O O . SER A 1 92 ? 0.972 5.866 24.099 1.00 47.97 92 SER A O 1
ATOM 759 N N . PRO A 1 93 ? 2.834 6.607 25.122 1.00 47.00 93 PRO A N 1
ATOM 760 C CA . PRO A 1 93 ? 2.199 7.766 25.725 1.00 47.00 93 PRO A CA 1
ATOM 761 C C . PRO A 1 93 ? 2.351 8.942 24.756 1.00 47.00 93 PRO A C 1
ATOM 763 O O . PRO A 1 93 ? 3.365 9.058 24.068 1.00 47.00 93 PRO A O 1
ATOM 766 N N . GLY A 1 94 ? 1.329 9.785 24.676 1.00 44.16 94 GLY A N 1
ATOM 767 C CA . GLY A 1 94 ? 1.218 10.755 23.598 1.00 44.16 94 GLY A CA 1
ATOM 768 C C . GLY A 1 94 ? 2.440 11.660 23.406 1.00 44.16 94 GLY A C 1
ATOM 769 O O . GLY A 1 94 ? 2.897 12.291 24.358 1.00 44.16 94 GLY A O 1
ATOM 770 N N . GLY A 1 95 ? 2.966 11.728 22.184 1.00 39.09 95 G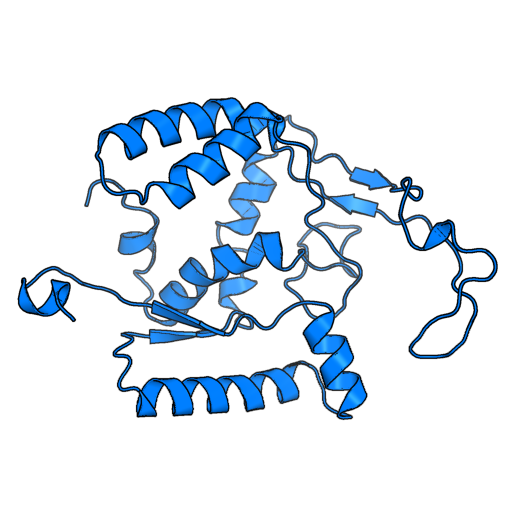LY A N 1
ATOM 771 C CA . GLY A 1 95 ? 4.113 12.564 21.819 1.00 39.09 95 GLY A CA 1
ATOM 772 C C . GLY A 1 95 ? 3.760 14.052 21.622 1.00 39.09 95 GLY A C 1
ATOM 773 O O . GLY A 1 95 ? 2.591 14.401 21.439 1.00 39.09 95 GLY A O 1
ATOM 774 N N . PRO A 1 96 ? 4.748 14.971 21.625 1.00 32.16 96 PRO A N 1
ATOM 775 C CA . PRO A 1 96 ? 4.504 16.394 21.379 1.00 32.16 96 PRO A CA 1
ATOM 776 C C . PRO A 1 96 ? 3.987 16.631 19.951 1.00 32.16 96 PRO A C 1
ATOM 778 O O . PRO A 1 96 ? 4.626 16.211 18.988 1.00 32.16 96 PRO A O 1
ATOM 781 N N . GLY A 1 97 ? 2.839 17.305 19.815 1.00 43.72 97 GLY A N 1
ATOM 782 C CA . GLY A 1 97 ? 2.152 17.526 18.532 1.00 43.72 97 GLY A CA 1
ATOM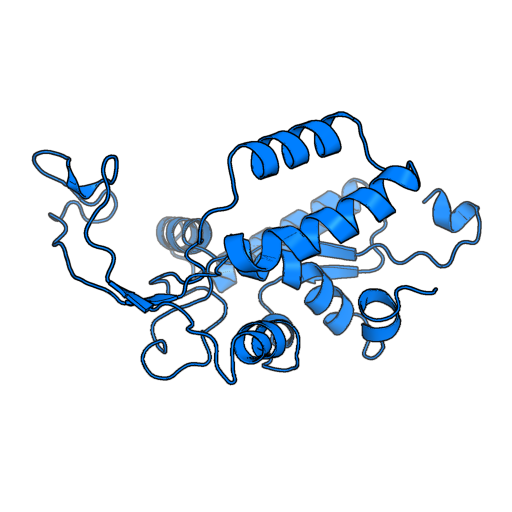 783 C C . GLY A 1 97 ? 1.038 16.523 18.207 1.00 43.72 97 GLY A C 1
ATOM 784 O O . GLY A 1 97 ? 0.407 16.628 17.156 1.00 43.72 97 GLY A O 1
ATOM 785 N N . GLU A 1 98 ? 0.760 15.569 19.097 1.00 50.72 98 GLU A N 1
ATOM 786 C CA . GLU A 1 98 ? -0.386 14.672 18.960 1.00 50.72 98 GLU A CA 1
ATOM 787 C C . GLU A 1 98 ? -1.705 15.329 19.417 1.00 50.72 98 GLU A C 1
ATOM 789 O O . GLU A 1 98 ? -1.690 16.229 20.264 1.00 50.72 98 GLU A O 1
ATOM 794 N N . PRO A 1 99 ? -2.872 14.862 18.916 1.00 51.91 99 PRO A N 1
ATOM 795 C CA . PRO A 1 99 ? -4.198 15.417 19.240 1.00 51.91 99 PRO A CA 1
ATOM 796 C C . PRO A 1 99 ? -4.498 15.550 20.744 1.00 51.91 99 PRO A C 1
ATOM 798 O O . PRO A 1 99 ? -5.375 16.316 21.144 1.00 51.91 99 PRO A O 1
ATOM 801 N N . LEU A 1 100 ? -3.751 14.809 21.563 1.00 50.41 100 LEU A N 1
ATOM 802 C CA . LEU A 1 100 ? -3.817 14.724 23.018 1.00 50.41 100 LEU A CA 1
ATOM 803 C C . LEU A 1 100 ? -3.494 16.038 23.751 1.00 50.41 100 LEU A C 1
ATOM 805 O O . LEU A 1 100 ? -3.884 16.180 24.905 1.00 50.41 100 LEU A O 1
ATOM 809 N N . GLN A 1 101 ? -2.823 17.005 23.113 1.00 52.44 101 GLN A N 1
ATOM 810 C CA . GLN A 1 101 ? -2.504 18.304 23.735 1.00 52.44 101 GLN A CA 1
ATOM 811 C C . GLN A 1 101 ? -3.593 19.374 23.551 1.00 52.44 101 GLN A C 1
ATOM 813 O O . GLN A 1 101 ? -3.443 20.506 24.013 1.00 52.44 101 GLN A O 1
ATOM 818 N N . THR A 1 102 ? -4.697 19.044 22.879 1.00 54.97 102 THR A N 1
ATOM 819 C CA . THR A 1 102 ? -5.785 20.001 22.648 1.00 54.97 102 THR A CA 1
ATOM 820 C C . THR A 1 102 ? -6.559 20.231 23.946 1.00 54.97 102 THR A C 1
ATOM 822 O O . THR A 1 102 ? -7.096 19.281 24.514 1.00 54.97 102 THR A O 1
ATOM 825 N N . GLN A 1 103 ? -6.667 21.481 24.410 1.00 56.06 103 GLN A N 1
ATOM 826 C CA . GLN A 1 103 ? -7.610 21.814 25.481 1.00 56.06 103 GLN A CA 1
ATOM 827 C C . GLN A 1 103 ? -9.035 21.530 24.975 1.00 56.06 103 GLN A C 1
ATOM 829 O O . GLN A 1 103 ? -9.489 22.153 24.020 1.00 56.06 103 GLN A O 1
ATOM 834 N N . ASN A 1 104 ? -9.714 20.572 25.612 1.00 68.31 104 ASN A N 1
ATOM 835 C CA . ASN A 1 104 ? -11.059 20.083 25.279 1.00 68.31 104 ASN A CA 1
ATOM 836 C C . ASN A 1 104 ? -11.159 19.288 23.952 1.00 68.31 104 ASN A C 1
ATOM 838 O O . ASN A 1 104 ? -11.788 19.742 22.991 1.00 68.31 104 ASN A O 1
ATOM 842 N N . PRO A 1 105 ? -10.545 18.090 23.868 1.00 75.44 105 PRO A N 1
ATOM 843 C CA . PRO A 1 105 ? -10.596 17.292 22.652 1.00 75.44 105 PRO A CA 1
ATOM 844 C C . PRO A 1 105 ? -12.027 16.795 22.394 1.00 75.44 105 PRO A C 1
ATOM 846 O O . PRO A 1 105 ? -12.726 16.362 23.306 1.00 75.44 105 PRO A O 1
ATOM 849 N N . GLN A 1 106 ? -12.463 16.832 21.134 1.00 78.06 106 GLN A N 1
ATOM 850 C CA . GLN A 1 106 ? -13.771 16.322 20.713 1.00 78.06 106 GLN A CA 1
ATOM 851 C C . GLN A 1 106 ? -13.622 15.399 19.506 1.00 78.06 106 GLN A C 1
ATOM 853 O O . GLN A 1 106 ? -12.961 15.733 18.519 1.00 78.06 106 GLN A O 1
ATOM 858 N N . CYS A 1 107 ? -14.280 14.242 19.557 1.00 75.75 107 CYS A N 1
ATOM 859 C CA . CYS A 1 107 ? -14.360 13.329 18.428 1.00 75.75 107 CYS A CA 1
ATOM 860 C C . CYS A 1 107 ? -15.162 13.971 17.286 1.00 75.75 107 CYS A C 1
ATOM 862 O O . CYS A 1 107 ? -16.322 14.342 17.458 1.00 75.75 107 CYS A O 1
ATOM 864 N N . LYS A 1 108 ? -14.581 14.060 16.084 1.00 75.19 108 LYS A N 1
ATOM 865 C CA . LYS A 1 108 ? -15.279 14.622 14.912 1.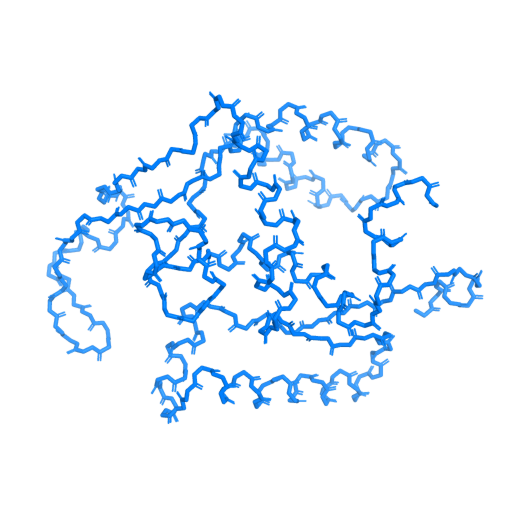00 75.19 108 LYS A CA 1
ATOM 866 C C . LYS A 1 108 ? -16.448 13.760 14.423 1.00 75.19 108 LYS A C 1
ATOM 868 O O . LYS A 1 108 ? -17.307 14.281 13.722 1.00 75.19 108 LYS A O 1
ATOM 873 N N . LEU A 1 109 ? -16.475 12.476 14.789 1.00 75.19 109 LEU A N 1
ATOM 874 C CA . LEU A 1 109 ? -17.514 11.531 14.378 1.00 75.19 109 LEU A CA 1
ATOM 875 C C . LEU A 1 109 ? -18.718 11.557 15.328 1.00 75.19 109 LEU A C 1
ATOM 877 O O . LEU A 1 109 ? -19.838 11.763 14.879 1.00 75.19 109 LEU A O 1
ATOM 881 N N . CYS A 1 110 ? -18.496 11.390 16.638 1.00 77.19 110 CYS A N 1
ATOM 882 C CA . CYS A 1 110 ? -19.578 11.273 17.628 1.00 77.19 110 CYS A CA 1
ATOM 883 C C . CYS A 1 110 ? -19.723 12.475 18.574 1.00 77.19 110 CYS A C 1
ATOM 885 O O . CYS A 1 110 ? -20.604 12.464 19.426 1.00 77.19 110 CYS A O 1
ATOM 887 N N . ARG A 1 111 ? -18.858 13.494 18.468 1.00 79.12 111 ARG A N 1
ATOM 888 C CA . ARG A 1 111 ? -18.788 14.673 19.361 1.00 79.12 111 ARG A CA 1
ATOM 889 C C . ARG A 1 111 ? -18.447 14.388 20.830 1.00 79.12 111 ARG A C 1
ATOM 891 O O . ARG A 1 111 ? -18.303 15.337 21.593 1.00 79.12 111 ARG A O 1
ATOM 898 N N . GLY A 1 112 ? -18.251 13.127 21.217 1.00 80.31 112 GLY A N 1
ATOM 899 C CA . GLY A 1 112 ? -17.807 12.751 22.561 1.00 80.31 112 GLY A CA 1
ATOM 900 C C . GLY A 1 112 ? -16.362 13.161 22.862 1.00 80.31 112 GLY A C 1
ATOM 901 O O . GLY A 1 112 ? -15.546 13.328 21.949 1.00 80.31 112 GLY A O 1
ATOM 902 N N . THR A 1 113 ? -16.043 13.298 24.149 1.00 82.62 113 THR A N 1
ATOM 903 C CA . THR A 1 113 ? -14.682 13.570 24.631 1.00 82.62 113 THR A CA 1
ATOM 904 C C . THR A 1 113 ? -13.862 12.275 24.603 1.00 82.62 113 THR A C 1
ATOM 906 O O . THR A 1 113 ? -14.241 11.312 25.271 1.00 82.62 113 THR A O 1
ATOM 909 N N . PRO A 1 114 ? -12.764 12.200 23.832 1.00 82.38 114 PRO A N 1
ATOM 910 C CA . PRO A 1 114 ? -11.918 11.017 23.795 1.00 82.38 114 PRO A CA 1
ATOM 911 C C . PRO A 1 114 ? -11.182 10.824 25.127 1.00 82.38 114 PRO A C 1
ATOM 913 O O . PRO A 1 114 ? -10.789 11.790 25.782 1.00 82.38 114 PRO A O 1
ATOM 916 N N . VAL A 1 115 ? -10.969 9.562 25.498 1.00 79.75 115 VAL A N 1
ATOM 917 C CA . VAL A 1 115 ? -10.216 9.158 26.692 1.00 79.75 115 VAL A CA 1
ATOM 918 C C . VAL A 1 115 ? -8.875 8.579 26.258 1.00 79.75 115 VAL A C 1
ATOM 920 O O . VAL A 1 115 ? -8.796 7.833 25.284 1.00 79.75 115 VAL A O 1
ATOM 923 N N . VAL A 1 116 ? -7.811 8.928 26.980 1.00 80.31 116 VAL A N 1
ATOM 924 C CA . VAL A 1 116 ? -6.468 8.402 26.719 1.00 80.31 116 VAL A CA 1
ATOM 925 C C . VAL A 1 116 ? -6.378 6.983 27.264 1.00 80.31 116 VAL A C 1
ATOM 927 O O . VAL A 1 116 ? -6.603 6.758 28.452 1.00 80.31 116 VAL A O 1
ATOM 930 N N . THR A 1 117 ? -6.046 6.017 26.412 1.00 78.62 117 THR A N 1
ATOM 931 C CA . THR A 1 117 ? -5.870 4.618 26.818 1.00 78.62 117 THR A CA 1
ATOM 932 C C . THR A 1 117 ? -4.537 4.092 26.288 1.00 78.62 117 THR A C 1
ATOM 934 O O . THR A 1 117 ? -4.298 4.170 25.083 1.00 78.62 117 THR A O 1
ATOM 937 N N . PRO A 1 118 ? -3.653 3.569 27.157 1.00 84.56 118 PRO A N 1
ATOM 938 C CA . PRO A 1 118 ? -2.418 2.931 26.721 1.00 84.56 118 PRO A CA 1
ATOM 939 C C . PRO A 1 118 ? -2.709 1.717 25.834 1.00 84.56 118 PRO A C 1
ATOM 941 O O . PRO A 1 118 ? -3.563 0.897 26.161 1.00 84.56 118 PRO A O 1
ATOM 944 N N . THR A 1 119 ? -1.974 1.575 24.735 1.00 85.38 119 THR A N 1
ATOM 945 C CA . THR A 1 119 ? -2.122 0.451 23.804 1.00 85.38 119 THR A CA 1
ATOM 946 C C . THR A 1 119 ? -0.754 -0.013 23.307 1.00 85.38 119 THR A C 1
ATOM 948 O O . THR A 1 119 ? 0.210 0.757 23.296 1.00 85.38 119 THR A O 1
ATOM 951 N N . GLN A 1 120 ? -0.642 -1.290 22.946 1.00 87.50 120 GLN A N 1
ATOM 952 C CA . GLN A 1 120 ? 0.614 -1.885 22.489 1.00 87.50 120 GLN A CA 1
ATOM 953 C C . GLN A 1 120 ? 0.764 -1.767 20.973 1.00 87.50 120 GLN A C 1
ATOM 955 O O . GLN A 1 120 ? -0.168 -2.052 20.224 1.00 87.50 120 GLN A O 1
ATOM 960 N N . HIS A 1 121 ? 1.961 -1.420 20.509 1.00 89.12 121 HIS A N 1
ATOM 961 C CA . HIS A 1 121 ? 2.268 -1.362 19.084 1.00 89.12 121 HIS A CA 1
ATOM 962 C C . HIS A 1 121 ? 3.591 -2.037 18.749 1.00 89.12 121 HIS A C 1
ATOM 964 O O . HIS A 1 121 ? 4.535 -2.015 19.538 1.00 89.12 121 HIS A O 1
ATOM 970 N N . LEU A 1 122 ? 3.659 -2.599 17.542 1.00 88.88 122 LEU A N 1
ATOM 971 C CA . LEU A 1 122 ? 4.899 -3.090 16.949 1.00 88.88 122 LEU A CA 1
ATOM 972 C C . LEU A 1 122 ? 5.590 -1.984 16.161 1.00 88.88 122 LEU A C 1
ATOM 974 O O . LEU A 1 122 ? 4.938 -1.230 15.431 1.00 88.88 122 LEU A O 1
ATOM 978 N N . PHE A 1 123 ? 6.916 -1.957 16.256 1.00 89.38 123 PHE A N 1
ATOM 979 C CA . PHE A 1 123 ? 7.777 -1.039 15.526 1.00 89.38 123 PHE A CA 1
ATOM 980 C C . PHE A 1 123 ? 8.779 -1.813 14.671 1.00 89.38 123 PHE A C 1
ATOM 982 O O . PHE A 1 123 ? 9.388 -2.777 15.135 1.00 89.38 123 PHE A O 1
ATOM 989 N N . LEU A 1 124 ? 8.963 -1.365 13.430 1.00 89.00 124 LEU A N 1
ATOM 990 C CA . LEU A 1 124 ? 10.070 -1.780 12.581 1.00 89.00 124 LEU A CA 1
ATOM 991 C C . LEU A 1 124 ? 11.290 -0.925 12.924 1.00 89.00 124 LEU A C 1
ATOM 993 O O . LEU A 1 124 ? 11.253 0.300 12.775 1.00 89.00 124 LEU A O 1
ATOM 997 N N . ASP A 1 125 ? 12.356 -1.575 13.381 1.00 90.75 125 ASP A N 1
ATOM 998 C CA . ASP A 1 125 ? 13.610 -0.932 13.772 1.00 90.75 125 ASP A CA 1
ATOM 999 C C . ASP A 1 125 ? 14.468 -0.616 12.536 1.00 90.75 125 ASP A C 1
ATOM 1001 O O . ASP A 1 125 ? 15.394 -1.342 12.174 1.00 90.75 125 ASP A O 1
ATOM 1005 N N . LEU A 1 126 ? 14.098 0.459 11.833 1.00 91.56 126 LEU A N 1
ATOM 1006 C CA . LEU A 1 126 ? 14.819 0.930 10.650 1.00 91.56 126 LEU A CA 1
ATOM 1007 C C . LEU A 1 126 ? 16.310 1.243 10.888 1.00 91.56 126 LEU A C 1
ATOM 1009 O O . LEU A 1 126 ? 17.083 0.882 10.000 1.00 91.56 126 LEU A O 1
ATOM 1013 N N . PRO A 1 127 ? 16.748 1.838 12.024 1.00 93.25 127 PRO A N 1
ATOM 1014 C CA . PRO A 1 127 ? 18.175 2.059 12.280 1.00 93.25 127 PRO A CA 1
ATOM 1015 C C . PRO A 1 127 ? 19.036 0.800 12.105 1.00 93.25 127 PRO A C 1
ATOM 1017 O O . PRO A 1 127 ? 20.114 0.849 11.519 1.00 93.25 127 PRO A O 1
ATOM 1020 N N . LYS A 1 128 ? 18.544 -0.367 12.542 1.00 91.50 128 LYS A N 1
ATOM 1021 C CA . LYS A 1 128 ? 19.270 -1.640 12.386 1.00 91.50 128 LYS A CA 1
ATOM 1022 C C . LYS A 1 128 ? 19.383 -2.116 10.939 1.00 91.50 128 LYS A C 1
ATOM 1024 O O . LYS A 1 128 ? 20.261 -2.911 10.609 1.00 91.50 128 LYS A O 1
ATOM 1029 N N . LEU A 1 129 ? 18.479 -1.666 10.074 1.00 92.38 129 LEU A N 1
ATOM 1030 C CA . LEU A 1 129 ? 18.459 -2.010 8.654 1.00 92.38 129 LEU A CA 1
ATOM 1031 C C . LEU A 1 129 ? 19.241 -1.005 7.797 1.00 92.38 129 LEU A C 1
ATOM 1033 O O . LEU A 1 129 ? 19.557 -1.322 6.650 1.00 92.38 129 LEU A O 1
ATOM 1037 N N . GLU A 1 130 ? 19.570 0.167 8.346 1.00 92.62 130 GLU A N 1
ATOM 1038 C CA . GLU A 1 130 ? 20.152 1.307 7.631 1.00 92.62 130 GLU A CA 1
ATOM 1039 C C . GLU A 1 130 ? 21.444 0.933 6.896 1.00 92.62 130 GLU A C 1
ATOM 1041 O O . GLU A 1 130 ? 21.503 1.062 5.677 1.00 92.62 130 GLU A O 1
ATOM 1046 N N . GLY A 1 131 ? 22.420 0.320 7.576 1.00 93.88 131 GLY A N 1
ATOM 1047 C CA . GLY A 1 131 ? 23.694 -0.041 6.938 1.00 93.88 131 GLY A CA 1
ATOM 1048 C C . GLY A 1 131 ? 23.554 -1.045 5.781 1.00 93.88 131 GLY A C 1
ATOM 1049 O O . GLY A 1 131 ? 24.252 -0.956 4.770 1.00 93.88 131 GLY A O 1
ATOM 1050 N N . ARG A 1 132 ? 22.606 -1.992 5.875 1.00 94.31 132 ARG A N 1
ATOM 1051 C CA . ARG A 1 132 ? 22.312 -2.933 4.774 1.00 94.31 132 ARG A CA 1
ATOM 1052 C C . ARG A 1 132 ? 21.621 -2.234 3.605 1.00 94.31 132 ARG A C 1
ATOM 1054 O O . ARG A 1 132 ? 21.879 -2.587 2.453 1.00 94.31 132 ARG A O 1
ATOM 1061 N N . LEU A 1 133 ? 20.738 -1.282 3.902 1.00 94.25 133 LEU A N 1
ATOM 1062 C CA . LEU A 1 133 ? 20.030 -0.484 2.909 1.00 94.25 133 LEU A CA 1
ATOM 1063 C C . LEU A 1 133 ? 20.999 0.423 2.143 1.00 94.25 133 LEU A C 1
ATOM 1065 O O . LEU A 1 133 ? 20.967 0.421 0.916 1.00 94.25 133 LEU A O 1
ATOM 1069 N N . GLU A 1 134 ? 21.891 1.129 2.836 1.00 94.50 134 GLU A N 1
ATOM 1070 C CA . GLU A 1 134 ? 22.907 1.992 2.221 1.00 94.50 134 GLU A CA 1
ATOM 1071 C C . GLU A 1 134 ? 23.813 1.209 1.266 1.00 94.50 134 GLU A C 1
ATOM 1073 O O . GLU A 1 134 ? 23.964 1.581 0.103 1.00 94.50 134 GLU A O 1
ATOM 1078 N N . ALA A 1 135 ? 24.323 0.052 1.699 1.00 94.00 135 ALA A N 1
ATOM 1079 C CA . ALA A 1 135 ? 25.154 -0.806 0.853 1.00 94.00 135 ALA A CA 1
ATOM 1080 C C . ALA A 1 135 ? 24.417 -1.326 -0.401 1.00 94.00 135 ALA A C 1
ATOM 1082 O O . ALA A 1 135 ? 25.027 -1.597 -1.441 1.00 94.00 135 ALA A O 1
ATOM 1083 N N . TRP A 1 136 ? 23.098 -1.514 -0.327 1.00 93.75 136 TRP A N 1
ATOM 1084 C CA . TRP A 1 136 ? 22.286 -1.860 -1.494 1.00 93.75 136 TRP A CA 1
ATOM 1085 C C . TRP A 1 136 ? 22.026 -0.647 -2.401 1.00 93.75 136 TRP A C 1
ATOM 1087 O O . TRP A 1 136 ? 22.136 -0.766 -3.624 1.00 93.75 136 TRP A O 1
ATOM 1097 N N . LEU A 1 137 ? 21.749 0.524 -1.824 1.00 93.94 137 LEU A N 1
ATOM 1098 C CA . LEU A 1 137 ? 21.521 1.763 -2.568 1.00 93.94 137 LEU A CA 1
ATOM 1099 C C . LEU A 1 137 ? 22.754 2.192 -3.363 1.00 93.94 137 LEU A C 1
ATOM 1101 O O . LEU A 1 137 ? 22.620 2.494 -4.543 1.00 93.94 137 LEU A O 1
ATOM 1105 N N . GLU A 1 138 ? 23.953 2.129 -2.785 1.00 90.75 138 GLU A N 1
ATOM 1106 C CA . GLU A 1 138 ? 25.183 2.498 -3.501 1.00 90.75 138 GLU A CA 1
ATOM 1107 C C . GLU A 1 138 ? 25.417 1.617 -4.739 1.00 90.75 138 GLU A C 1
ATOM 1109 O O . GLU A 1 138 ? 25.718 2.118 -5.825 1.00 90.75 138 GLU A O 1
ATOM 1114 N N . ARG A 1 139 ? 25.169 0.304 -4.626 1.00 90.25 139 ARG A N 1
ATOM 1115 C CA . ARG A 1 139 ? 25.268 -0.624 -5.767 1.00 90.25 139 ARG A CA 1
ATOM 1116 C C . ARG A 1 139 ? 24.238 -0.325 -6.857 1.00 90.25 139 ARG A C 1
ATOM 1118 O O . ARG A 1 139 ? 24.570 -0.358 -8.038 1.00 90.25 139 ARG A O 1
ATOM 1125 N N . THR A 1 140 ? 22.995 -0.033 -6.480 1.00 89.62 140 THR A N 1
ATOM 1126 C CA . THR A 1 140 ? 21.915 0.227 -7.450 1.00 89.62 140 THR A CA 1
ATOM 1127 C C . THR A 1 140 ? 22.001 1.617 -8.078 1.00 89.62 140 THR A C 1
ATOM 1129 O O . THR A 1 140 ? 21.689 1.787 -9.256 1.00 89.62 140 THR A O 1
ATOM 1132 N N . TRP A 1 141 ? 22.472 2.628 -7.347 1.00 90.06 141 TRP A N 1
ATOM 1133 C CA . TRP A 1 141 ? 22.688 3.963 -7.898 1.00 90.06 141 TRP A CA 1
ATOM 1134 C C . TRP A 1 141 ? 23.850 4.007 -8.885 1.00 90.06 141 TRP A C 1
ATOM 1136 O O . TRP A 1 141 ? 23.735 4.711 -9.893 1.00 90.06 141 TRP A O 1
ATOM 1146 N N . ALA A 1 142 ? 24.904 3.219 -8.658 1.00 87.38 142 ALA A N 1
ATOM 1147 C CA . ALA A 1 142 ? 25.996 3.059 -9.615 1.00 87.38 142 ALA A CA 1
ATOM 1148 C C . ALA A 1 142 ? 25.519 2.505 -10.973 1.00 87.38 142 ALA A C 1
ATOM 1150 O O . ALA A 1 142 ? 26.063 2.886 -12.004 1.00 87.38 142 ALA A O 1
ATOM 1151 N N . ALA A 1 143 ? 24.457 1.688 -10.993 1.00 83.44 143 ALA A N 1
ATOM 1152 C CA . ALA A 1 143 ? 23.863 1.154 -12.224 1.00 83.44 143 ALA A CA 1
ATOM 1153 C C . ALA A 1 143 ? 23.071 2.193 -13.054 1.00 83.44 143 ALA A C 1
ATOM 1155 O O . ALA A 1 143 ? 22.735 1.931 -14.203 1.00 83.44 143 ALA A O 1
ATOM 1156 N N . GLY A 1 144 ? 22.803 3.393 -12.517 1.00 79.12 144 GLY A N 1
ATOM 1157 C CA . GLY A 1 144 ? 22.409 4.554 -13.331 1.00 79.12 144 GLY A CA 1
ATOM 1158 C C . GLY A 1 144 ? 20.916 4.764 -13.628 1.00 79.12 144 GLY A C 1
ATOM 1159 O O . GLY A 1 144 ? 20.586 5.762 -14.257 1.00 79.12 144 GLY A O 1
ATOM 1160 N N . GLU A 1 145 ? 19.999 3.918 -13.152 1.00 84.19 145 GLU A N 1
ATOM 1161 C CA . GLU A 1 145 ? 18.600 3.937 -13.643 1.00 84.19 145 GLU A CA 1
ATOM 1162 C C . GLU A 1 145 ? 17.606 4.814 -12.854 1.00 84.19 145 GLU A C 1
ATOM 1164 O O . GLU A 1 145 ? 16.442 4.948 -13.227 1.00 84.19 145 GLU A O 1
ATOM 1169 N N . TRP A 1 146 ? 18.033 5.428 -11.750 1.00 94.06 146 TRP A N 1
ATOM 1170 C CA . TRP A 1 146 ? 17.139 6.202 -10.879 1.00 94.06 146 TRP A CA 1
ATOM 1171 C C . TRP A 1 146 ? 17.056 7.671 -11.293 1.00 94.06 146 TRP A C 1
ATOM 1173 O O . TRP A 1 146 ? 18.068 8.304 -11.597 1.00 94.06 146 TRP A O 1
ATOM 1183 N N . THR A 1 147 ? 15.865 8.257 -11.178 1.00 94.25 147 THR A N 1
ATOM 1184 C CA . THR A 1 147 ? 15.668 9.695 -11.381 1.00 94.25 147 THR A CA 1
ATOM 1185 C C . THR A 1 147 ? 16.365 10.525 -10.294 1.00 94.25 147 THR A C 1
ATOM 1187 O O . THR A 1 147 ? 16.496 10.114 -9.136 1.00 94.25 147 THR A O 1
ATOM 1190 N N . ALA A 1 148 ? 16.805 11.736 -10.652 1.00 92.69 148 ALA A N 1
ATOM 1191 C CA . ALA A 1 148 ? 17.565 12.608 -9.752 1.00 92.69 148 ALA A CA 1
ATOM 1192 C C . ALA A 1 148 ? 16.788 12.991 -8.477 1.00 92.69 148 ALA A C 1
ATOM 1194 O O . ALA A 1 148 ? 17.355 13.009 -7.384 1.00 92.69 148 ALA A O 1
ATOM 1195 N N . ASN A 1 149 ? 15.482 13.245 -8.601 1.00 95.81 149 ASN A N 1
ATOM 1196 C CA . ASN A 1 149 ? 14.611 13.574 -7.471 1.00 95.81 149 ASN A CA 1
ATOM 1197 C C . ASN A 1 149 ? 14.487 12.412 -6.470 1.00 95.81 149 ASN A C 1
ATOM 1199 O O . ASN A 1 149 ? 14.609 12.640 -5.270 1.00 95.81 149 ASN A O 1
ATOM 1203 N N . ALA A 1 150 ? 14.311 11.176 -6.948 1.00 95.12 150 ALA A N 1
ATOM 1204 C CA . ALA A 1 150 ? 14.214 9.996 -6.093 1.00 95.12 150 ALA A CA 1
ATOM 1205 C C . ALA A 1 150 ? 15.507 9.799 -5.289 1.00 95.12 150 ALA A C 1
ATOM 1207 O O . ALA A 1 150 ? 15.459 9.636 -4.073 1.00 95.12 150 ALA A O 1
ATOM 1208 N N . ARG A 1 151 ? 16.672 9.927 -5.941 1.00 93.31 151 ARG A N 1
ATOM 1209 C CA . ARG A 1 151 ? 17.981 9.874 -5.264 1.00 93.31 151 ARG A CA 1
ATOM 1210 C C . ARG A 1 151 ? 18.122 10.950 -4.191 1.00 93.31 151 ARG A C 1
ATOM 1212 O O . ARG A 1 151 ? 18.586 10.665 -3.090 1.00 93.31 151 ARG A O 1
ATOM 1219 N N . HIS A 1 152 ? 17.733 12.184 -4.506 1.00 94.06 152 HIS A N 1
ATOM 1220 C CA . HIS A 1 152 ? 17.851 13.306 -3.579 1.00 94.06 152 HIS A CA 1
ATOM 1221 C C . HIS A 1 152 ? 16.974 13.131 -2.331 1.00 94.06 152 HIS A C 1
ATOM 1223 O O . HIS A 1 152 ? 17.447 13.340 -1.211 1.00 94.06 152 HIS A O 1
ATOM 1229 N N . ILE A 1 153 ? 15.723 12.697 -2.515 1.00 96.62 153 ILE A N 1
ATOM 1230 C CA . ILE A 1 153 ? 14.804 12.419 -1.408 1.00 96.62 153 ILE A CA 1
ATOM 1231 C C . ILE A 1 153 ? 15.375 11.299 -0.536 1.00 96.62 153 ILE A C 1
ATOM 1233 O O . ILE A 1 153 ? 15.534 11.499 0.665 1.00 96.62 153 ILE A O 1
ATOM 1237 N N . THR A 1 154 ? 15.766 10.163 -1.121 1.00 96.00 154 THR A N 1
ATOM 1238 C CA . THR A 1 154 ? 16.312 9.034 -0.352 1.00 96.00 154 THR A CA 1
ATOM 1239 C C . THR A 1 154 ? 17.556 9.427 0.449 1.00 96.00 154 THR A C 1
ATOM 1241 O O . THR A 1 154 ? 17.653 9.088 1.625 1.00 96.00 154 THR A O 1
ATOM 1244 N N . ARG A 1 155 ? 18.478 10.205 -0.135 1.00 93.94 155 ARG A N 1
ATOM 1245 C CA . ARG A 1 155 ? 19.664 10.708 0.584 1.00 93.94 155 ARG A CA 1
ATOM 1246 C C . ARG A 1 155 ? 19.311 11.619 1.751 1.00 93.94 155 ARG A C 1
ATOM 1248 O O . ARG A 1 155 ? 19.954 11.538 2.789 1.00 93.94 155 ARG A O 1
ATOM 1255 N N . THR A 1 156 ? 18.302 12.471 1.589 1.00 96.00 156 THR A N 1
ATOM 1256 C CA . THR A 1 156 ? 17.823 13.340 2.673 1.00 96.00 156 THR A CA 1
ATOM 1257 C C . THR A 1 156 ? 17.311 12.510 3.849 1.00 96.00 156 THR A C 1
ATOM 1259 O O . THR A 1 156 ? 17.696 12.767 4.983 1.00 96.00 156 THR A O 1
ATOM 1262 N N . TRP A 1 157 ? 16.524 11.466 3.575 1.00 96.44 157 TRP A N 1
ATOM 1263 C CA . TRP A 1 157 ? 16.012 10.567 4.612 1.00 96.44 157 TRP A CA 1
ATOM 1264 C C . TRP A 1 157 ? 17.114 9.796 5.346 1.00 96.44 157 TRP A C 1
ATOM 1266 O O . TRP A 1 157 ? 17.019 9.642 6.559 1.00 96.44 157 TRP A O 1
ATOM 1276 N N . LEU A 1 158 ? 18.144 9.332 4.633 1.00 95.25 158 LEU A N 1
ATOM 1277 C CA . LEU A 1 158 ? 19.286 8.640 5.245 1.00 95.25 158 LEU A CA 1
ATOM 1278 C C . LEU A 1 158 ? 20.150 9.588 6.077 1.00 95.25 158 LEU A C 1
ATOM 1280 O O . LEU A 1 158 ? 20.481 9.280 7.212 1.00 95.25 158 LEU A O 1
ATOM 1284 N N . ARG A 1 159 ? 20.450 10.782 5.552 1.00 94.94 159 ARG A N 1
ATOM 1285 C CA . ARG A 1 159 ? 21.231 11.802 6.268 1.00 94.94 159 ARG A CA 1
ATOM 1286 C C . ARG A 1 159 ? 20.598 12.178 7.608 1.00 94.94 159 ARG A C 1
ATOM 1288 O O . ARG A 1 159 ? 21.313 12.411 8.576 1.00 94.94 159 ARG A O 1
ATOM 1295 N N . ASP A 1 160 ? 19.272 12.268 7.652 1.00 95.31 160 ASP A N 1
ATOM 1296 C CA . ASP A 1 160 ? 18.541 12.631 8.868 1.00 95.31 160 ASP A CA 1
ATOM 1297 C C . ASP A 1 160 ? 18.461 11.464 9.886 1.00 95.31 160 ASP A C 1
ATOM 1299 O O . ASP A 1 160 ? 18.021 11.670 11.022 1.00 95.31 160 ASP A O 1
ATOM 1303 N N . GLY A 1 161 ? 18.906 10.262 9.495 1.00 94.88 161 GLY A N 1
ATOM 1304 C CA . GLY A 1 161 ? 18.892 9.030 10.281 1.00 94.88 161 GLY A CA 1
ATOM 1305 C C . GLY A 1 161 ? 17.518 8.359 10.298 1.00 94.88 161 GLY A C 1
ATOM 1306 O O . GLY A 1 161 ? 16.490 8.982 10.610 1.00 94.88 161 GLY A O 1
ATOM 1307 N N . LEU A 1 162 ? 17.466 7.060 9.994 1.00 94.12 162 LEU A N 1
ATOM 1308 C CA . LEU A 1 162 ? 16.209 6.323 10.032 1.00 94.12 162 LEU A CA 1
ATOM 1309 C C . LEU A 1 162 ? 15.778 6.095 11.480 1.00 94.12 162 LEU A C 1
ATOM 1311 O O . LEU A 1 162 ? 16.564 5.752 12.354 1.00 94.12 162 LEU A O 1
ATOM 1315 N N . LYS A 1 163 ? 14.484 6.274 11.744 1.00 93.06 163 LYS A N 1
ATOM 1316 C CA . LYS A 1 163 ? 13.887 6.102 13.077 1.00 93.06 163 LYS A CA 1
ATOM 1317 C C . LYS A 1 163 ? 12.985 4.875 13.089 1.00 93.06 163 LYS A C 1
ATOM 1319 O O . LYS A 1 163 ? 12.369 4.599 12.057 1.00 93.06 163 LYS A O 1
ATOM 1324 N N . PRO A 1 164 ? 12.816 4.188 14.231 1.00 92.81 164 PRO A N 1
ATOM 1325 C CA . PRO A 1 164 ? 11.824 3.130 14.345 1.00 92.81 164 PRO A CA 1
ATOM 1326 C C . PRO A 1 164 ? 10.431 3.628 13.937 1.00 92.81 164 PRO A C 1
ATOM 1328 O O . PRO A 1 164 ? 10.016 4.728 14.315 1.00 92.81 164 PRO A O 1
ATOM 1331 N N . ARG A 1 165 ? 9.699 2.838 13.145 1.00 91.56 165 ARG A N 1
ATOM 1332 C CA . ARG A 1 165 ? 8.361 3.206 12.649 1.00 91.56 165 ARG A CA 1
ATOM 1333 C C . ARG A 1 165 ? 7.313 2.220 13.132 1.00 91.56 165 ARG A C 1
ATOM 1335 O O . ARG A 1 165 ? 7.491 1.018 12.991 1.00 91.56 165 ARG A O 1
ATOM 1342 N N . CYS A 1 166 ? 6.209 2.734 13.669 1.00 91.06 166 CYS A N 1
ATOM 1343 C CA . CYS A 1 166 ? 5.082 1.910 14.094 1.00 91.06 166 CYS A CA 1
ATOM 1344 C C . CYS A 1 166 ? 4.387 1.274 12.882 1.00 91.06 166 CYS A C 1
ATOM 1346 O O . CYS A 1 166 ? 3.899 1.992 12.003 1.00 91.06 166 CYS A O 1
ATOM 1348 N N . ILE A 1 167 ? 4.288 -0.055 12.878 1.00 92.44 167 ILE A N 1
ATOM 1349 C CA . ILE A 1 167 ? 3.725 -0.859 11.783 1.00 92.44 167 ILE A CA 1
ATOM 1350 C C . ILE A 1 167 ? 2.362 -1.472 12.118 1.00 92.44 167 ILE A C 1
ATOM 1352 O O . ILE A 1 167 ? 1.877 -2.310 11.373 1.00 92.44 167 ILE A O 1
ATOM 1356 N N . THR A 1 168 ? 1.729 -1.075 13.223 1.00 92.62 168 THR A N 1
ATOM 1357 C CA . THR A 1 168 ? 0.410 -1.595 13.637 1.00 92.62 168 THR A CA 1
ATOM 1358 C C . THR A 1 168 ? -0.572 -0.467 13.901 1.00 92.62 168 THR A C 1
ATOM 1360 O O . THR A 1 168 ? -0.163 0.646 14.238 1.00 92.62 168 THR A O 1
ATOM 1363 N N . ARG A 1 169 ? -1.866 -0.732 13.744 1.00 92.38 169 ARG A N 1
ATOM 1364 C CA . ARG A 1 169 ? -2.947 0.215 14.024 1.00 92.38 169 ARG A CA 1
ATOM 1365 C C . ARG A 1 169 ? -4.120 -0.487 14.701 1.00 92.38 169 ARG A C 1
ATOM 1367 O O . ARG A 1 169 ? -4.384 -1.657 14.434 1.00 92.38 169 ARG A O 1
ATOM 1374 N N . ASP A 1 170 ? -4.818 0.264 15.543 1.00 91.62 170 ASP A N 1
ATOM 1375 C CA . ASP A 1 170 ? -6.098 -0.110 16.146 1.00 91.62 170 ASP A CA 1
ATOM 1376 C C . ASP A 1 170 ? -7.228 0.152 15.141 1.00 91.62 170 ASP A C 1
ATOM 1378 O O . ASP A 1 170 ? -7.951 1.141 15.237 1.00 91.62 170 ASP A O 1
ATOM 1382 N N . LEU A 1 171 ? -7.309 -0.689 14.110 1.00 91.94 171 LEU A N 1
ATOM 1383 C CA . LEU A 1 171 ? -8.354 -0.647 13.085 1.00 91.94 171 LEU A CA 1
ATOM 1384 C C . LEU A 1 171 ? -8.897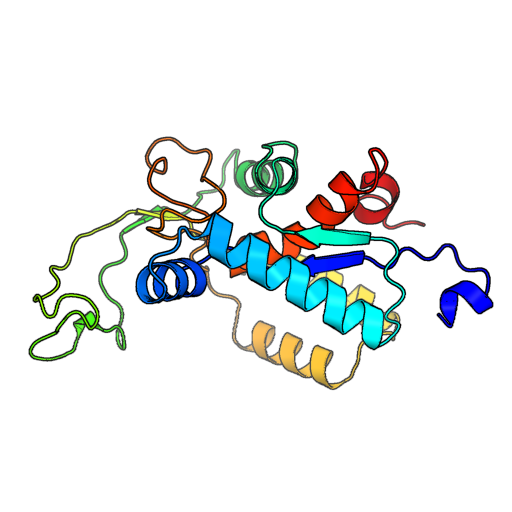 -2.055 12.871 1.00 91.94 171 LEU A C 1
ATOM 1386 O O . LEU A 1 171 ? -8.214 -3.041 13.147 1.00 91.94 171 LEU A O 1
ATOM 1390 N N . THR A 1 172 ? -10.100 -2.135 12.316 1.00 91.19 172 THR A N 1
ATOM 1391 C CA . THR A 1 172 ? -10.735 -3.411 11.966 1.00 91.19 172 THR A CA 1
ATOM 1392 C C . THR A 1 172 ? -10.496 -3.791 10.506 1.00 91.19 172 THR A C 1
ATOM 1394 O O . THR A 1 172 ? -10.464 -4.970 10.162 1.00 91.19 172 THR A O 1
ATOM 1397 N N . TRP A 1 173 ? -10.284 -2.798 9.639 1.00 94.94 173 TRP A N 1
ATOM 1398 C CA . TRP A 1 173 ? -10.080 -2.972 8.206 1.00 94.94 173 TRP A CA 1
ATOM 1399 C C . TRP A 1 173 ? -8.598 -2.889 7.815 1.00 94.94 173 TRP A C 1
ATOM 1401 O O . TRP A 1 173 ? -8.066 -1.823 7.481 1.00 94.94 173 TRP A O 1
ATOM 1411 N N . GLY A 1 174 ? -7.930 -4.040 7.841 1.00 93.69 174 GLY A N 1
ATOM 1412 C CA . GLY A 1 174 ? -6.513 -4.183 7.515 1.00 93.69 174 GLY A CA 1
ATOM 1413 C C . GLY A 1 174 ? -6.047 -5.637 7.542 1.00 93.69 174 GLY A C 1
ATOM 1414 O O . GLY A 1 174 ? -6.803 -6.540 7.900 1.00 93.69 174 GLY A O 1
ATOM 1415 N N . THR A 1 175 ? -4.781 -5.865 7.197 1.00 92.62 175 THR A N 1
ATOM 1416 C CA . THR A 1 175 ? -4.163 -7.190 7.322 1.00 92.62 175 THR A CA 1
ATOM 1417 C C . THR A 1 175 ? -3.964 -7.538 8.807 1.00 92.62 175 THR A C 1
ATOM 1419 O O . THR A 1 175 ? -3.261 -6.795 9.496 1.00 92.62 175 THR A O 1
ATOM 1422 N N . PRO A 1 176 ? -4.535 -8.641 9.328 1.00 92.06 176 PRO A N 1
ATOM 1423 C CA . PRO A 1 176 ? -4.421 -9.007 10.740 1.00 92.06 176 PRO A CA 1
ATOM 1424 C C . PRO A 1 176 ? -2.978 -9.330 11.137 1.00 92.06 176 PRO A C 1
ATOM 1426 O O . PRO A 1 176 ? -2.220 -9.930 10.370 1.00 92.06 176 PRO A O 1
ATOM 1429 N N . VAL A 1 177 ? -2.606 -8.967 12.364 1.00 89.56 177 VAL A N 1
ATOM 1430 C CA . VAL A 1 177 ? -1.278 -9.257 12.916 1.00 89.56 177 VAL A CA 1
ATOM 1431 C C . VAL A 1 177 ? -1.270 -10.669 13.524 1.00 89.56 177 VAL A C 1
ATOM 1433 O O . VAL A 1 177 ? -2.008 -10.925 14.475 1.00 89.56 177 VAL A O 1
ATOM 1436 N N . PRO A 1 178 ? -0.426 -11.604 13.045 1.00 87.06 178 PRO A N 1
ATOM 1437 C CA . PRO A 1 178 ? -0.429 -12.994 13.504 1.00 87.06 178 PRO A CA 1
ATOM 1438 C C . PRO A 1 178 ? 0.404 -13.180 14.788 1.00 87.06 178 PRO A C 1
ATOM 1440 O O . PRO A 1 178 ? 1.292 -14.031 14.835 1.00 87.06 178 PRO A O 1
ATOM 1443 N N . LEU A 1 179 ? 0.163 -12.354 15.811 1.00 83.62 179 LEU A N 1
ATOM 1444 C CA . LEU A 1 179 ? 0.819 -12.429 17.121 1.00 83.62 179 LEU A CA 1
ATOM 1445 C C . LEU A 1 179 ? -0.223 -12.395 18.243 1.00 83.62 179 LEU A C 1
ATOM 1447 O O . LEU A 1 179 ? -1.182 -11.621 18.198 1.00 83.62 179 LEU A O 1
ATOM 1451 N N . ASP A 1 180 ? -0.017 -13.213 19.275 1.00 81.38 180 ASP A N 1
ATOM 1452 C CA . ASP A 1 180 ? -0.855 -13.165 20.472 1.00 81.38 180 ASP A CA 1
ATOM 1453 C C . ASP A 1 180 ? -0.734 -11.791 21.155 1.00 81.38 180 ASP A C 1
ATOM 1455 O O . ASP A 1 180 ? 0.343 -11.199 21.217 1.00 81.38 180 ASP A O 1
ATOM 1459 N N . GLY A 1 181 ? -1.868 -11.254 21.613 1.00 83.44 181 GLY A N 1
ATOM 1460 C CA . GLY A 1 181 ? -1.981 -9.876 22.113 1.00 83.44 181 GLY A CA 1
ATOM 1461 C C . GLY A 1 181 ? -2.256 -8.811 21.039 1.00 83.44 181 GLY A C 1
ATOM 1462 O O . GLY A 1 181 ? -2.538 -7.670 21.387 1.00 83.44 181 GLY A O 1
ATOM 1463 N N . PHE A 1 182 ? -2.242 -9.170 19.747 1.00 88.25 182 PHE A N 1
ATOM 1464 C CA . PHE A 1 182 ? -2.496 -8.251 18.624 1.00 88.25 182 PHE A CA 1
ATOM 1465 C C . PHE A 1 182 ? -3.714 -8.643 17.771 1.00 88.25 182 PHE A C 1
ATOM 1467 O O . PHE A 1 182 ? -3.857 -8.166 16.649 1.00 88.25 182 PHE A O 1
ATOM 1474 N N . ARG A 1 183 ? -4.606 -9.499 18.287 1.00 84.06 183 ARG A N 1
ATOM 1475 C CA . ARG A 1 183 ? -5.760 -10.018 17.524 1.00 84.06 183 ARG A CA 1
ATOM 1476 C C . ARG A 1 183 ? -6.742 -8.931 17.080 1.00 84.06 183 ARG A C 1
ATOM 1478 O O . ARG A 1 183 ? -7.324 -9.061 16.012 1.00 84.06 183 ARG A O 1
ATOM 1485 N N . ASP A 1 184 ? -6.849 -7.853 17.851 1.00 88.75 184 ASP A N 1
ATOM 1486 C CA . ASP A 1 184 ? -7.703 -6.697 17.547 1.00 88.75 184 ASP A CA 1
ATOM 1487 C C . ASP A 1 184 ? -6.946 -5.582 16.801 1.00 88.75 184 ASP A C 1
ATOM 1489 O O . ASP A 1 184 ? -7.369 -4.427 16.779 1.00 88.75 184 ASP A O 1
ATOM 1493 N N . LYS A 1 185 ? -5.778 -5.903 16.229 1.00 92.06 185 LYS A N 1
ATOM 1494 C CA . LYS A 1 185 ? -4.912 -4.957 15.524 1.00 92.06 185 LYS A CA 1
ATOM 1495 C C . LYS A 1 185 ? -4.596 -5.450 14.124 1.00 92.06 185 LYS A C 1
ATOM 1497 O O . LYS A 1 185 ? -4.453 -6.644 13.854 1.00 92.06 185 LYS A O 1
ATOM 1502 N N . VAL A 1 186 ? -4.382 -4.482 13.248 1.00 93.81 186 VAL A N 1
ATOM 1503 C CA . VAL A 1 186 ? -3.973 -4.714 11.865 1.00 93.81 186 VAL A CA 1
ATOM 1504 C C . VAL A 1 186 ? -2.623 -4.071 11.592 1.00 93.81 186 VAL A C 1
ATOM 1506 O O . VAL A 1 186 ? -2.185 -3.161 12.308 1.00 93.81 186 VAL A O 1
ATOM 1509 N N . PHE A 1 187 ? -1.942 -4.536 10.550 1.00 93.81 187 PHE A N 1
ATOM 1510 C CA . PHE A 1 187 ? -0.773 -3.846 10.032 1.00 93.81 187 PHE A CA 1
ATOM 1511 C C . PHE A 1 187 ? -1.154 -2.457 9.519 1.00 93.81 187 PHE A C 1
ATOM 1513 O O . PHE A 1 187 ? -2.239 -2.216 8.990 1.00 93.81 187 PHE A O 1
ATOM 1520 N N . TYR A 1 188 ? -0.243 -1.512 9.718 1.00 92.94 188 TYR A N 1
ATOM 1521 C CA . TYR A 1 188 ? -0.376 -0.174 9.179 1.00 92.94 188 TYR A CA 1
ATOM 1522 C C . TYR A 1 188 ? -0.234 -0.221 7.657 1.00 92.94 188 TYR A C 1
ATOM 1524 O O . TYR A 1 188 ? 0.774 -0.721 7.173 1.00 92.94 188 TYR A O 1
ATOM 1532 N N . VAL A 1 189 ? -1.181 0.375 6.927 1.00 93.12 189 VAL A N 1
ATOM 1533 C CA . VAL A 1 189 ? -1.234 0.320 5.453 1.00 93.12 189 VAL A CA 1
ATOM 1534 C C . VAL A 1 189 ? 0.085 0.694 4.765 1.00 93.12 189 VAL A C 1
ATOM 1536 O O . VAL A 1 189 ? 0.499 0.054 3.812 1.00 93.12 189 VAL A O 1
ATOM 1539 N N . TRP A 1 190 ? 0.837 1.669 5.284 1.00 91.31 190 TRP A N 1
ATOM 1540 C CA . TRP A 1 190 ? 2.122 2.058 4.681 1.00 91.31 190 TRP A CA 1
ATOM 1541 C C . TRP A 1 190 ? 3.225 1.000 4.816 1.00 91.31 190 TRP A C 1
ATOM 1543 O O . TRP A 1 190 ? 4.238 1.085 4.126 1.00 91.31 190 TRP A O 1
ATOM 1553 N N . PHE A 1 191 ? 3.054 0.033 5.716 1.00 92.44 191 PHE A N 1
ATOM 1554 C CA . PHE A 1 191 ? 3.962 -1.095 5.870 1.00 92.44 191 PHE A CA 1
ATOM 1555 C C . PHE A 1 191 ? 3.634 -2.226 4.887 1.00 92.44 191 PHE A C 1
ATOM 1557 O O . PHE A 1 191 ? 4.553 -2.748 4.260 1.00 92.44 191 PHE A O 1
ATOM 1564 N N . ASP A 1 192 ? 2.359 -2.595 4.716 1.00 91.94 192 ASP A N 1
ATOM 1565 C CA . ASP A 1 192 ? 1.968 -3.750 3.895 1.00 91.94 192 ASP A CA 1
ATOM 1566 C C . ASP A 1 192 ? 1.477 -3.397 2.478 1.00 91.94 192 ASP A C 1
ATOM 1568 O O . ASP A 1 192 ? 1.462 -4.274 1.614 1.00 91.94 192 ASP A O 1
ATOM 1572 N N . ALA A 1 193 ? 1.166 -2.134 2.171 1.00 93.19 193 ALA A N 1
ATOM 1573 C CA . ALA A 1 193 ? 0.789 -1.713 0.817 1.00 93.19 193 ALA A CA 1
ATOM 1574 C C . ALA A 1 193 ? 1.864 -2.028 -0.245 1.00 93.19 193 ALA A C 1
ATOM 1576 O O . ALA A 1 193 ? 1.503 -2.564 -1.294 1.00 93.19 193 ALA A O 1
ATOM 1577 N N . PRO A 1 194 ? 3.181 -1.823 -0.006 1.00 93.50 194 PRO A N 1
ATOM 1578 C CA . PRO A 1 194 ? 4.211 -2.260 -0.955 1.00 93.50 194 PRO A CA 1
ATOM 1579 C C . PRO A 1 194 ? 4.255 -3.784 -1.157 1.00 93.50 194 PRO A C 1
ATOM 1581 O O . PRO A 1 194 ? 4.639 -4.260 -2.222 1.00 93.50 194 PRO A O 1
ATOM 1584 N N . ILE A 1 195 ? 3.830 -4.567 -0.162 1.00 92.88 195 ILE A N 1
ATOM 1585 C CA . ILE A 1 195 ? 3.715 -6.032 -0.267 1.00 92.88 195 ILE A CA 1
ATOM 1586 C C . ILE A 1 195 ? 2.540 -6.413 -1.183 1.00 92.88 1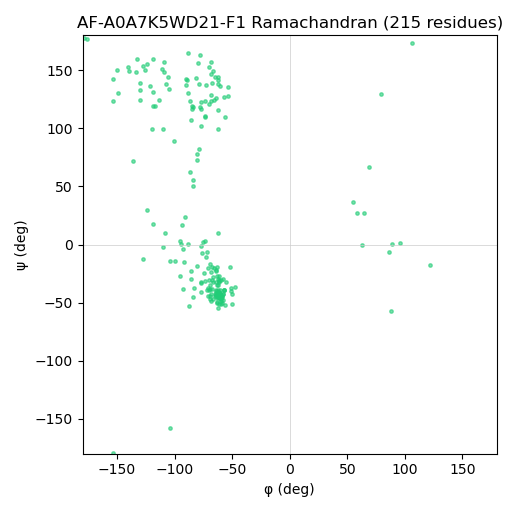95 ILE A C 1
ATOM 1588 O O . ILE A 1 195 ? 2.556 -7.480 -1.798 1.00 92.88 195 ILE A O 1
ATOM 1592 N N . GLY A 1 196 ? 1.597 -5.486 -1.387 1.00 94.31 196 GLY A N 1
ATOM 1593 C CA . GLY A 1 196 ? 0.549 -5.551 -2.401 1.00 94.31 196 GLY A CA 1
ATOM 1594 C C . GLY A 1 196 ? 1.065 -5.921 -3.790 1.00 94.31 196 GLY A C 1
ATOM 1595 O O . GLY A 1 196 ? 0.427 -6.699 -4.487 1.00 94.31 196 GLY A O 1
ATOM 1596 N N . TYR A 1 197 ? 2.253 -5.459 -4.195 1.00 95.56 197 TYR A N 1
ATOM 1597 C CA . TYR A 1 197 ? 2.809 -5.827 -5.503 1.00 95.56 197 TYR A CA 1
ATOM 1598 C C . TYR A 1 197 ? 3.104 -7.332 -5.622 1.00 95.56 197 TYR A C 1
ATOM 1600 O O . TYR A 1 197 ? 2.830 -7.944 -6.662 1.00 95.56 197 TYR A O 1
ATOM 1608 N N . LEU A 1 198 ? 3.607 -7.944 -4.545 1.00 94.69 198 LEU A N 1
ATOM 1609 C CA . LEU A 1 198 ? 3.866 -9.381 -4.486 1.00 94.69 198 LEU A CA 1
ATOM 1610 C C . LEU A 1 198 ? 2.544 -10.151 -4.485 1.00 94.69 198 LEU A C 1
ATOM 1612 O O . LEU A 1 198 ? 2.387 -11.082 -5.271 1.00 94.69 198 LEU A O 1
ATOM 1616 N N . SER A 1 199 ? 1.578 -9.745 -3.654 1.00 94.25 199 SER A N 1
ATOM 1617 C CA . SER A 1 199 ? 0.290 -10.440 -3.537 1.00 94.25 199 SER A CA 1
ATOM 1618 C C . SER A 1 199 ? -0.556 -10.328 -4.807 1.00 94.25 199 SER A C 1
ATOM 1620 O O . SER A 1 199 ? -1.148 -11.315 -5.236 1.00 94.25 199 SER A O 1
ATOM 1622 N N . ILE A 1 200 ? -0.559 -9.173 -5.478 1.00 96.75 200 ILE A N 1
ATOM 1623 C CA . ILE A 1 200 ? -1.188 -8.977 -6.792 1.00 96.75 200 ILE A CA 1
ATOM 1624 C C . ILE A 1 200 ? -0.567 -9.925 -7.823 1.00 96.75 200 ILE A C 1
ATOM 1626 O O . ILE A 1 200 ? -1.285 -10.570 -8.581 1.00 96.75 200 ILE A O 1
ATOM 1630 N N . THR A 1 201 ? 0.758 -10.076 -7.821 1.00 96.56 201 THR A N 1
ATOM 1631 C CA . THR A 1 201 ? 1.424 -11.018 -8.733 1.00 96.56 201 THR A CA 1
ATOM 1632 C C . THR A 1 201 ? 1.122 -12.474 -8.369 1.00 96.56 201 THR A C 1
ATOM 1634 O O . THR A 1 201 ? 0.898 -13.289 -9.259 1.00 96.56 201 THR A O 1
ATOM 1637 N N . ALA A 1 202 ? 1.051 -12.802 -7.078 1.00 94.88 202 ALA A N 1
ATOM 1638 C CA . ALA A 1 202 ? 0.676 -14.130 -6.590 1.00 94.88 202 ALA A CA 1
ATOM 1639 C C . ALA A 1 202 ? -0.785 -14.495 -6.903 1.00 94.88 202 ALA A C 1
ATOM 1641 O O . ALA A 1 202 ? -1.108 -15.667 -7.055 1.00 94.88 202 ALA A O 1
ATOM 1642 N N . ASN A 1 203 ? -1.671 -13.503 -7.023 1.00 95.06 203 ASN A N 1
ATOM 1643 C CA . ASN A 1 203 ? -3.035 -13.695 -7.522 1.00 95.06 203 ASN A CA 1
ATOM 1644 C C . ASN A 1 203 ? -3.086 -13.903 -9.042 1.00 95.06 203 ASN A C 1
ATOM 1646 O O . ASN A 1 203 ? -4.032 -14.506 -9.542 1.00 95.06 203 ASN A O 1
ATOM 1650 N N . TYR A 1 204 ? -2.085 -13.411 -9.772 1.00 96.88 204 TYR A N 1
ATOM 1651 C CA . TYR A 1 204 ? -1.979 -13.582 -11.218 1.00 96.88 204 TYR A CA 1
ATOM 1652 C C . TYR A 1 204 ? -1.357 -14.930 -11.614 1.00 96.88 204 TYR A C 1
ATOM 1654 O O . TYR A 1 204 ? -1.765 -15.530 -12.607 1.00 96.88 204 TYR A O 1
ATOM 1662 N N . THR A 1 205 ? -0.360 -15.417 -10.869 1.00 95.75 205 THR A N 1
ATOM 1663 C CA . THR A 1 205 ? 0.336 -16.671 -11.181 1.00 95.75 205 THR A CA 1
ATOM 1664 C C . THR A 1 205 ? 0.942 -17.337 -9.946 1.00 95.75 205 THR A C 1
ATOM 1666 O O . THR A 1 205 ? 1.549 -16.680 -9.102 1.00 95.75 205 THR A O 1
ATOM 1669 N N . ASP A 1 206 ? 0.882 -18.671 -9.896 1.00 93.50 206 ASP A N 1
ATOM 1670 C CA . ASP A 1 206 ? 1.538 -19.469 -8.850 1.00 93.50 206 ASP A CA 1
ATOM 1671 C C . ASP A 1 206 ? 3.073 -19.349 -8.891 1.00 93.50 206 ASP A C 1
ATOM 1673 O O . ASP A 1 206 ? 3.746 -19.551 -7.885 1.00 93.50 206 ASP A O 1
ATOM 1677 N N . GLN A 1 207 ? 3.646 -18.969 -10.039 1.00 94.12 207 GLN A N 1
ATOM 1678 C CA . GLN A 1 207 ? 5.093 -18.804 -10.231 1.00 94.12 207 GLN A CA 1
ATOM 1679 C C . GLN A 1 207 ? 5.587 -17.375 -9.942 1.00 94.12 207 GLN A C 1
ATOM 1681 O O . GLN A 1 207 ? 6.621 -16.954 -10.466 1.00 94.12 207 GLN A O 1
ATOM 1686 N N . TRP A 1 208 ? 4.861 -16.601 -9.133 1.00 93.75 208 TRP A N 1
ATOM 1687 C CA . TRP A 1 208 ? 5.169 -15.192 -8.853 1.00 93.75 208 TRP A CA 1
ATOM 1688 C C . TRP A 1 208 ? 6.574 -14.980 -8.267 1.00 93.75 208 TRP A C 1
ATOM 1690 O O . TRP A 1 208 ? 7.210 -13.958 -8.529 1.00 93.75 208 TRP A O 1
ATOM 1700 N N . GLU A 1 209 ? 7.100 -15.960 -7.532 1.00 91.75 209 GLU A N 1
ATOM 1701 C CA . GLU A 1 209 ? 8.444 -15.916 -6.947 1.00 91.75 209 GLU A CA 1
ATOM 1702 C C . GLU A 1 209 ? 9.546 -15.806 -8.002 1.00 91.75 209 GLU A C 1
ATOM 1704 O O . GLU A 1 209 ? 10.584 -15.204 -7.743 1.00 91.75 209 GLU A O 1
ATOM 1709 N N . ARG A 1 210 ? 9.311 -16.304 -9.223 1.00 94.06 210 ARG A N 1
ATOM 1710 C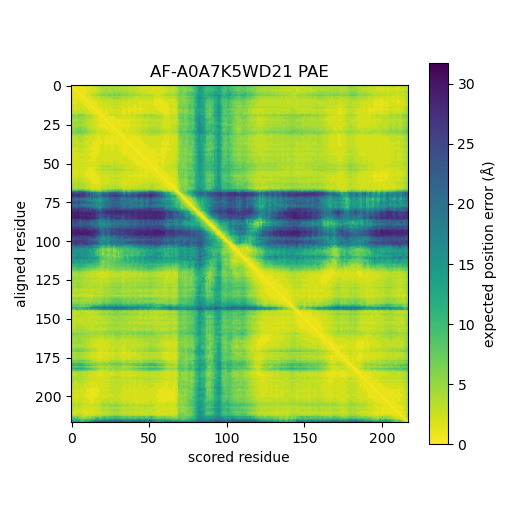 CA . ARG A 1 210 ? 10.268 -16.165 -10.330 1.00 94.06 210 ARG A CA 1
ATOM 1711 C C . ARG A 1 210 ? 10.482 -14.712 -10.745 1.00 94.06 210 ARG A C 1
ATOM 1713 O O . ARG A 1 210 ? 11.519 -14.426 -11.325 1.00 94.06 210 ARG A O 1
ATOM 1720 N N . TRP A 1 211 ? 9.525 -13.829 -10.452 1.00 93.69 211 TRP A N 1
ATOM 1721 C CA . TRP A 1 211 ? 9.624 -12.391 -10.706 1.00 93.69 211 TRP A CA 1
ATOM 1722 C C . TRP A 1 211 ? 10.165 -11.622 -9.497 1.00 93.69 211 TRP A C 1
ATOM 1724 O O . TRP A 1 211 ? 10.936 -10.685 -9.662 1.00 93.69 211 TRP A O 1
ATOM 1734 N N . TRP A 1 212 ? 9.777 -12.012 -8.277 1.00 92.62 212 TRP A N 1
ATOM 1735 C CA . TRP A 1 212 ? 10.041 -11.226 -7.061 1.00 92.62 212 TRP A CA 1
ATOM 1736 C C . TRP A 1 212 ? 11.173 -11.759 -6.170 1.00 92.62 212 TRP A C 1
ATOM 1738 O O . TRP A 1 212 ? 11.649 -11.039 -5.295 1.00 92.62 212 TRP A O 1
ATOM 1748 N N . LYS A 1 213 ? 11.622 -13.001 -6.379 1.00 91.50 213 LYS A N 1
ATOM 1749 C CA . LYS A 1 213 ? 12.701 -13.666 -5.623 1.00 91.50 213 LYS A CA 1
ATOM 1750 C C . LYS A 1 213 ? 13.829 -14.167 -6.536 1.00 91.50 213 LYS A C 1
ATOM 1752 O O . LYS A 1 213 ? 14.494 -15.149 -6.222 1.00 91.50 213 LYS A O 1
ATOM 1757 N N . ASN A 1 214 ? 14.049 -13.494 -7.664 1.00 91.19 214 ASN A N 1
ATOM 1758 C CA . ASN A 1 214 ? 15.050 -13.882 -8.659 1.00 91.19 214 ASN A CA 1
ATOM 1759 C C . ASN A 1 214 ? 15.858 -12.668 -9.159 1.00 91.19 214 ASN A C 1
ATOM 1761 O O . ASN A 1 214 ? 15.650 -12.200 -10.277 1.00 91.19 214 ASN A O 1
ATOM 1765 N N . PRO A 1 215 ? 16.754 -12.106 -8.331 1.00 83.81 215 PRO A N 1
ATOM 1766 C CA . PRO A 1 215 ? 17.459 -10.868 -8.662 1.00 83.81 215 PRO A CA 1
ATOM 1767 C C . PRO A 1 215 ? 18.533 -11.010 -9.758 1.00 83.81 215 PRO A C 1
ATOM 1769 O O . PRO A 1 215 ? 19.105 -9.999 -10.148 1.00 83.81 215 PRO A O 1
ATOM 1772 N N . GLN A 1 216 ? 18.851 -12.225 -10.226 1.00 78.12 216 GLN A N 1
ATOM 1773 C CA . GLN A 1 216 ? 19.872 -12.481 -11.257 1.00 78.12 216 GLN A CA 1
ATOM 1774 C C . GLN A 1 216 ? 19.312 -12.592 -12.686 1.00 78.12 216 GLN A C 1
ATOM 1776 O O . GLN A 1 216 ? 20.066 -12.940 -13.596 1.00 78.12 216 GLN A O 1
ATOM 1781 N N . GLN A 1 217 ? 18.007 -12.382 -12.870 1.00 57.47 217 GLN A N 1
ATOM 1782 C CA . GLN A 1 217 ? 17.328 -12.562 -14.154 1.00 57.47 217 GLN A CA 1
ATOM 1783 C C . GLN A 1 217 ? 17.539 -11.408 -15.137 1.00 57.47 217 GLN A C 1
ATOM 1785 O O . GLN A 1 217 ? 17.715 -10.258 -14.678 1.00 57.47 217 GLN A O 1
#

Radius of gyration: 20.31 Å; Cα contacts (8 Å, |Δi|>4): 236; chains: 1; bounding box: 50×41×55 Å

InterPro domains:
  IPR014729 Rossmann-like alpha/beta/alpha sandwich fold [G3DSA:3.40.50.620] (1-217)
  IPR015413 Methionyl/Leucyl tRNA synthetase [PF09334] (1-69)
  IPR015413 Methionyl/Leucyl tRNA synthetase [PF09334] (98-215)
  IPR023458 Methionine-tRNA ligase, type 1 [PTHR45765] (99-217)
  IPR033911 Methioninyl-tRNA synthetase core domain [PR01041] (6-20)
  IPR033911 Methioninyl-tRNA synthetase core domain [PR01041] (54-65)
  IPR033911 Methioninyl-tRNA synthetase core domain [PR01041] (187-198)

pLDDT: mean 84.92, std 17.8, range [30.22, 98.62]

Sequence (217 aa):
RYCRLRRWNTLFVCGTDEYGTATETRALQEGLSPRQLCDRYHALHADIYTWFHISFDHFGRTTTPQQTRPGEPLQTQVRSCRPGEPLHTQVSPGGPGEPLQTQNPQCKLCRGTPVVTPTQHLFLDLPKLEGRLEAWLERTWAAGEWTANARHITRTWLRDGLKPRCITRDLTWGTPVPLDGFRDKVFYVWFDAPIGYLSITANYTDQWERWWKNPQQ

Solvent-accessible surface area (backbone atoms only — not comparable to full-atom values): 13149 Å² total; per-residue (Å²): 110,69,53,55,76,70,70,43,95,73,85,45,72,53,60,46,86,61,58,35,68,68,38,50,53,51,11,58,76,69,76,41,52,49,66,60,46,44,55,55,50,48,52,52,52,53,52,51,39,52,74,72,63,58,82,57,78,43,77,40,50,43,90,40,70,64,56,59,46,76,79,45,69,70,45,45,53,63,40,72,42,46,93,90,52,80,71,50,72,42,69,66,73,86,58,96,91,41,80,84,77,47,88,80,52,61,37,90,86,78,64,46,69,77,78,94,72,85,51,83,37,47,36,49,62,37,54,83,46,42,70,64,48,51,62,49,46,56,59,54,57,72,71,61,80,72,57,70,65,61,55,51,52,54,50,53,51,55,75,72,52,56,61,67,40,76,40,45,38,90,44,88,57,45,49,70,41,97,46,94,94,31,77,77,24,11,43,25,46,89,66,53,52,73,50,29,61,57,23,30,39,48,74,73,34,92,65,34,54,69,72,75,73,40,93,88,115

Mean predicted aligned error: 7.56 Å

Secondary structure (DSSP, 8-state):
-HHHHTT-----EEEE---SHHHHHHHHHTT--HHHHHHHHHHHHHHHHHHTT---SEEEESSSHHHH--SSHHHHHHHHT-SSS---EEE-PPPTTSGGGSSS---TTT-PPP-----EEEEE-HHHHHHHHHHHHHHHHHTT-S-HHHHHHHHHHHHT----EE-EES-SSSPBP-STT-TT-EE-HHHHGGGHHHHHHHHH-TTTHHHHS-TT-